Protein AF-A0A8H8SVY5-F1 (afdb_monomer)

pLDDT: mean 84.5, std 17.16, range [27.83, 98.19]

InterPro domains:
  IPR056808 A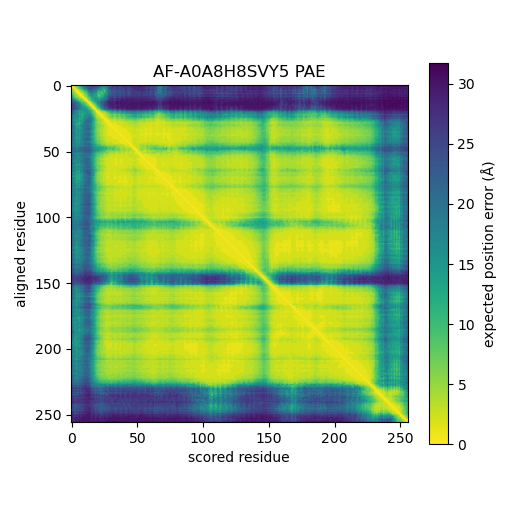AA protein, C-terminal winged helix domain [PF24913] (97-225)

Sequence (256 aa):
MGAYQRVKVNWNSSGQIANRMQIFSVKDLEPVEAFNALKKLRQESIGREELESDQVLVRAAKTSGGRLAHLNRLARSRDINHTVQNLKNNEKSWLLSNFGLIPDCDDDVEEEAKWASCTWLLLQEFVRRRVEMEKRLDLESSESGGPANVDHIPVPSIPYFECRRIMTRGDFLARLDQMNIISIDVHYQVRLDSMLTLEAAREVVSEPEFEPMLKGVLTRVDELESLGRTRELTFKDVKPGDRIKVVIDKTGRIDK

Solvent-accessible surface area (backbone atoms only — not comparable to full-atom values): 15238 Å² total; per-residue (Å²): 139,86,70,83,79,74,69,85,81,83,81,92,71,89,78,96,71,96,75,80,84,76,84,66,84,81,76,61,40,55,58,70,54,20,30,55,48,32,53,51,48,23,35,74,60,64,35,74,88,72,54,74,56,68,71,57,48,46,52,48,26,62,49,50,28,25,39,63,71,54,36,54,52,45,23,68,42,93,50,49,67,63,48,50,50,48,53,32,49,53,42,33,52,50,48,47,73,76,38,47,79,48,65,87,62,52,82,93,44,38,69,57,39,50,53,12,47,28,48,47,48,45,48,48,50,48,40,51,50,40,55,51,55,50,52,51,48,56,50,55,23,67,74,66,78,48,83,61,77,79,76,64,75,74,83,50,73,44,49,48,73,54,52,28,64,62,27,69,55,50,76,51,53,63,55,37,38,75,69,52,54,29,40,74,47,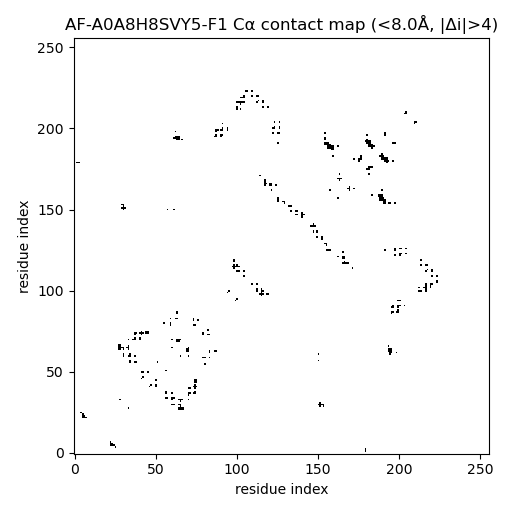99,82,45,38,30,29,62,58,43,42,28,54,48,54,22,42,40,55,54,64,66,38,88,62,39,62,60,47,50,53,46,28,53,51,46,48,54,51,46,56,54,51,71,74,50,86,84,87,86,83,79,91,82,51,99,85,67,81,87,85,88,83,84,81,85,79,78,73,79,82,127

Organism: NCBI:txid456999

Structure (mmCIF, N/CA/C/O backbone):
data_AF-A0A8H8SVY5-F1
#
_entry.id   AF-A0A8H8SVY5-F1
#
loop_
_atom_site.group_PDB
_atom_site.id
_atom_site.type_symbol
_atom_site.label_atom_id
_atom_site.label_alt_id
_atom_site.label_comp_id
_atom_site.label_asym_id
_atom_site.label_entity_id
_atom_site.label_seq_id
_atom_site.pdbx_PDB_ins_code
_atom_site.Cartn_x
_atom_site.Cartn_y
_atom_site.Cartn_z
_atom_site.occupancy
_atom_site.B_iso_or_equiv
_atom_site.auth_seq_id
_atom_site.auth_comp_id
_atom_site.auth_asym_id
_atom_site.auth_atom_id
_atom_site.pdbx_PDB_model_num
ATOM 1 N N . MET A 1 1 ? 6.910 -5.775 11.463 1.00 27.83 1 MET A N 1
ATOM 2 C CA . MET A 1 1 ? 6.717 -7.219 11.201 1.00 27.83 1 MET A CA 1
ATOM 3 C C . MET A 1 1 ? 5.271 -7.600 11.504 1.00 27.83 1 MET A C 1
ATOM 5 O O . MET A 1 1 ? 4.988 -8.164 12.553 1.00 27.83 1 MET A O 1
ATOM 9 N N . GLY A 1 2 ? 4.336 -7.209 10.634 1.00 30.97 2 GLY A N 1
ATOM 10 C CA . GLY A 1 2 ? 2.945 -7.658 10.708 1.00 30.97 2 GLY A CA 1
ATOM 11 C C . GLY A 1 2 ? 2.819 -8.936 9.895 1.00 30.97 2 GLY A C 1
ATOM 12 O O . GLY A 1 2 ? 2.729 -8.874 8.677 1.00 30.97 2 GLY A O 1
ATOM 13 N N . ALA A 1 3 ? 2.923 -10.084 10.557 1.00 33.75 3 ALA A N 1
ATOM 14 C CA . ALA A 1 3 ? 2.651 -11.367 9.934 1.00 33.75 3 ALA A CA 1
ATOM 15 C C . ALA A 1 3 ? 1.144 -11.620 9.997 1.00 33.75 3 ALA A C 1
ATOM 17 O O . ALA A 1 3 ? 0.555 -11.540 11.077 1.00 33.75 3 ALA A O 1
ATOM 18 N N . TYR A 1 4 ? 0.541 -11.984 8.867 1.00 45.38 4 TYR A N 1
ATOM 19 C CA . TYR A 1 4 ? -0.698 -12.749 8.874 1.00 45.38 4 TYR A CA 1
ATOM 20 C C . TYR A 1 4 ? -0.563 -13.888 9.884 1.00 45.38 4 TYR A C 1
ATOM 22 O O . TYR A 1 4 ? 0.339 -14.728 9.776 1.00 45.38 4 TYR A O 1
ATOM 30 N N . GLN A 1 5 ? -1.451 -13.946 10.869 1.00 39.09 5 GLN A N 1
ATOM 31 C CA . GLN A 1 5 ? -1.455 -15.062 11.798 1.00 39.09 5 GLN A CA 1
ATOM 32 C C . GLN A 1 5 ? -2.155 -16.239 11.115 1.00 39.09 5 GLN A C 1
ATOM 34 O O . GLN A 1 5 ? -3.354 -16.454 11.264 1.00 39.09 5 GLN A O 1
ATOM 39 N N . ARG A 1 6 ? -1.398 -16.996 10.309 1.00 41.66 6 ARG A N 1
ATOM 40 C CA . ARG A 1 6 ? -1.843 -18.297 9.797 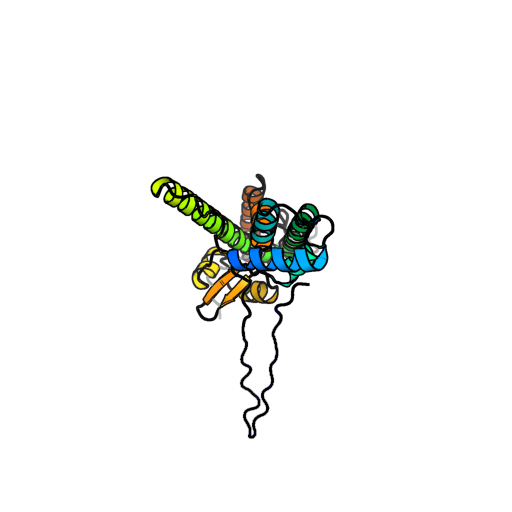1.00 41.66 6 ARG A CA 1
ATOM 41 C C . ARG A 1 6 ? -1.947 -19.251 10.979 1.00 41.66 6 ARG A C 1
ATOM 43 O O . ARG A 1 6 ? -0.950 -19.824 11.419 1.00 41.66 6 ARG A O 1
ATOM 50 N N . VAL A 1 7 ? -3.153 -19.408 11.509 1.00 38.94 7 VAL A N 1
ATOM 51 C CA . VAL A 1 7 ? -3.421 -20.389 12.558 1.00 38.94 7 VAL A CA 1
ATOM 52 C C . VAL A 1 7 ? -3.399 -21.778 11.920 1.00 38.94 7 VAL A C 1
ATOM 54 O O . VAL A 1 7 ? -4.250 -22.115 11.100 1.00 38.94 7 VAL A O 1
ATOM 57 N N . LYS A 1 8 ? -2.393 -22.584 12.272 1.00 39.34 8 LYS A N 1
ATOM 58 C CA . LYS A 1 8 ? -2.299 -23.991 11.869 1.00 39.34 8 LYS A CA 1
ATOM 59 C C . LYS A 1 8 ? -3.069 -24.828 12.884 1.00 39.34 8 LYS A C 1
ATOM 61 O O . LYS A 1 8 ? -2.581 -25.040 13.989 1.00 39.34 8 LYS A O 1
ATOM 66 N N . VAL A 1 9 ? -4.258 -25.297 12.521 1.00 42.72 9 VAL A N 1
ATOM 67 C CA . VAL A 1 9 ? -5.025 -26.226 13.362 1.00 42.72 9 VAL A CA 1
ATOM 68 C C . VAL A 1 9 ? -4.881 -27.627 12.781 1.00 42.72 9 VAL A C 1
ATOM 70 O O . VAL A 1 9 ? -5.221 -27.850 11.622 1.00 42.72 9 VAL A O 1
ATOM 73 N N . ASN A 1 10 ? -4.347 -28.560 13.573 1.00 33.59 10 ASN A N 1
ATOM 74 C CA . ASN A 1 10 ? -4.190 -29.957 13.182 1.00 33.59 10 ASN A CA 1
ATOM 75 C C . ASN A 1 10 ? -5.255 -30.800 13.893 1.00 33.59 10 ASN A C 1
ATOM 77 O O . ASN A 1 10 ? -5.190 -30.982 15.108 1.00 33.59 10 ASN A O 1
ATOM 81 N N . TRP A 1 11 ? -6.244 -31.286 13.147 1.00 36.25 11 TRP A N 1
ATOM 82 C CA . TRP A 1 11 ? -7.238 -32.225 13.662 1.00 36.25 11 TRP A CA 1
ATOM 83 C C . TRP A 1 11 ? -6.786 -33.647 13.340 1.00 36.25 11 TRP A C 1
ATOM 85 O O . TRP A 1 11 ? -6.936 -34.114 12.213 1.00 36.25 11 TRP A O 1
ATOM 95 N N . ASN A 1 12 ? -6.239 -34.348 14.335 1.00 39.94 12 ASN A N 1
ATOM 96 C CA . ASN A 1 12 ? -5.959 -35.774 14.203 1.00 39.94 12 ASN A CA 1
ATOM 97 C C . ASN A 1 12 ? -7.264 -36.562 14.348 1.00 39.94 12 ASN A C 1
ATOM 99 O O . ASN A 1 12 ? -7.733 -36.818 15.455 1.00 39.94 12 ASN A O 1
ATOM 103 N N . SER A 1 13 ? -7.817 -36.987 13.215 1.00 36.75 13 SER A N 1
ATOM 104 C CA . SER A 1 13 ? -8.686 -38.158 13.152 1.00 36.75 13 SER A CA 1
ATOM 105 C C . SER A 1 13 ? -8.130 -39.121 12.101 1.00 36.75 13 SER A C 1
ATOM 107 O O . SER A 1 13 ? -7.753 -38.741 10.998 1.00 36.75 13 SER A O 1
ATOM 109 N N . SER A 1 14 ? -7.958 -40.351 12.560 1.00 41.91 14 SER A N 1
ATOM 110 C CA . SER A 1 14 ? -7.384 -41.556 11.967 1.00 41.91 14 SER A CA 1
ATOM 111 C C . SER A 1 14 ? -7.467 -41.697 10.437 1.00 41.91 14 SER A C 1
ATOM 113 O O . SER A 1 14 ? -8.547 -41.621 9.863 1.00 41.91 14 SER A O 1
ATOM 115 N N . GLY A 1 15 ? -6.341 -42.074 9.814 1.00 37.41 15 GLY A N 1
ATOM 116 C CA . GLY A 1 15 ? -6.302 -42.727 8.496 1.00 37.41 15 GLY A CA 1
ATOM 117 C C . GLY A 1 15 ? -5.909 -41.831 7.316 1.00 37.41 15 GLY A C 1
ATOM 118 O O . GLY A 1 15 ? -6.746 -41.177 6.713 1.00 37.41 15 GLY A O 1
ATOM 119 N N . GLN A 1 16 ? -4.619 -41.850 6.960 1.00 39.59 16 GLN A N 1
ATOM 120 C CA . GLN A 1 16 ? -4.066 -41.545 5.625 1.00 39.59 16 GLN A CA 1
ATOM 121 C C . GLN A 1 16 ? -4.687 -40.388 4.802 1.00 39.59 16 GLN A C 1
ATOM 123 O O . GLN A 1 16 ? -4.926 -40.550 3.612 1.00 39.59 16 GLN A O 1
ATOM 128 N N . ILE A 1 17 ? -4.859 -39.181 5.356 1.00 37.06 17 ILE A N 1
ATOM 129 C CA . ILE A 1 17 ? -4.977 -37.947 4.543 1.00 37.06 17 ILE A CA 1
ATOM 130 C C . ILE A 1 17 ? -4.221 -36.805 5.239 1.00 37.06 17 ILE A C 1
ATOM 132 O O . ILE A 1 17 ? -4.799 -35.842 5.729 1.00 37.06 17 ILE A O 1
ATOM 136 N N . ALA A 1 18 ? -2.893 -36.895 5.286 1.00 43.12 18 ALA A N 1
ATOM 137 C CA . ALA A 1 18 ? -2.032 -35.881 5.906 1.00 43.12 18 ALA A CA 1
ATOM 138 C C . ALA A 1 18 ? -1.752 -34.646 5.010 1.00 43.12 18 ALA A C 1
ATOM 140 O O . ALA A 1 18 ? -0.708 -34.027 5.163 1.00 43.12 18 ALA A O 1
ATOM 141 N N . ASN A 1 19 ? -2.637 -34.280 4.065 1.00 48.09 19 ASN A N 1
ATOM 142 C CA . ASN A 1 19 ? -2.335 -33.242 3.056 1.00 48.09 19 ASN A CA 1
ATOM 143 C C . ASN A 1 19 ? -3.460 -32.245 2.712 1.00 48.09 19 ASN A C 1
ATOM 145 O O . ASN A 1 19 ? -3.367 -31.541 1.709 1.00 48.09 19 ASN A O 1
ATOM 149 N N . ARG A 1 20 ? -4.516 -32.108 3.521 1.00 53.50 20 ARG A N 1
ATOM 150 C CA . ARG A 1 20 ? -5.494 -31.019 3.324 1.00 53.50 20 ARG A CA 1
ATOM 151 C C . ARG A 1 20 ? -5.217 -29.868 4.286 1.00 53.50 20 ARG A C 1
ATOM 153 O O . ARG A 1 20 ? -5.874 -29.735 5.311 1.00 53.50 20 ARG A O 1
ATOM 160 N N . MET A 1 21 ? -4.230 -29.034 3.949 1.00 68.19 21 MET A N 1
ATOM 161 C CA . MET A 1 21 ? -4.019 -27.758 4.637 1.00 68.19 21 MET A CA 1
ATOM 162 C C . MET A 1 21 ? -5.186 -26.824 4.302 1.00 68.19 21 MET A C 1
ATOM 164 O O . MET A 1 21 ? -5.259 -26.283 3.202 1.00 68.19 21 MET A O 1
ATOM 168 N N . GLN A 1 22 ? -6.110 -26.649 5.244 1.00 59.22 22 GLN A N 1
ATOM 169 C CA . GLN A 1 22 ? -7.134 -25.613 5.149 1.00 59.22 22 GLN A CA 1
ATOM 170 C C . GLN A 1 22 ? -6.560 -24.305 5.691 1.00 59.22 22 GLN A C 1
ATOM 172 O O . GLN A 1 22 ? -6.185 -24.211 6.859 1.00 59.22 22 GLN A O 1
ATOM 177 N N . ILE A 1 23 ? -6.452 -23.307 4.818 1.00 63.00 23 ILE A N 1
ATOM 178 C CA . ILE A 1 23 ? -6.016 -21.961 5.181 1.00 63.00 23 ILE A CA 1
ATOM 179 C C . ILE A 1 23 ? -7.272 -21.155 5.508 1.00 63.00 23 ILE A C 1
ATOM 181 O O . ILE A 1 23 ? -8.083 -20.889 4.625 1.00 63.00 23 ILE A O 1
ATOM 185 N N . PHE A 1 24 ? -7.427 -20.768 6.774 1.00 65.56 24 PHE A N 1
ATOM 186 C CA . PHE A 1 24 ? -8.454 -19.819 7.199 1.00 65.56 24 PHE A CA 1
ATOM 187 C C . PHE A 1 24 ? -7.846 -18.416 7.239 1.00 65.56 24 PHE A C 1
ATOM 189 O O . PHE A 1 24 ? -6.890 -18.172 7.976 1.00 65.56 24 PHE A O 1
ATOM 196 N N . SER A 1 25 ? -8.387 -17.497 6.440 1.00 65.88 25 SER A N 1
ATOM 197 C CA . SER A 1 25 ? -8.046 -16.077 6.525 1.00 65.88 25 SER A CA 1
ATOM 198 C C . SER A 1 25 ? -8.881 -15.426 7.625 1.00 65.88 25 SER A C 1
ATOM 200 O O . SER A 1 25 ? -10.109 -15.376 7.518 1.00 65.88 25 SER A O 1
ATOM 202 N N . VAL A 1 26 ? -8.230 -14.912 8.665 1.00 75.44 26 VAL A N 1
ATOM 203 C CA . VAL A 1 26 ? -8.886 -14.045 9.647 1.00 75.44 26 VAL A CA 1
ATOM 204 C C . VAL A 1 26 ? -8.930 -12.645 9.051 1.00 75.44 26 VAL A C 1
ATOM 206 O O . VAL A 1 26 ? -7.884 -12.090 8.721 1.00 75.44 26 VAL A O 1
ATOM 209 N N . LYS A 1 27 ? -10.136 -12.113 8.856 1.00 78.19 27 LYS A N 1
ATOM 210 C CA . LYS A 1 27 ? -10.324 -10.740 8.386 1.00 78.19 27 LYS A CA 1
ATOM 211 C C . LYS A 1 27 ? -10.121 -9.769 9.545 1.00 78.19 27 LYS A C 1
ATOM 213 O O . LYS A 1 27 ? -10.371 -10.119 10.699 1.00 78.19 27 LYS A O 1
ATOM 218 N N . ASP A 1 28 ? -9.681 -8.563 9.215 1.00 86.69 28 ASP A N 1
ATOM 219 C CA . ASP A 1 28 ? -9.716 -7.447 10.153 1.00 86.69 28 ASP A CA 1
ATOM 220 C C . ASP A 1 28 ? -11.169 -7.153 10.560 1.00 86.69 28 ASP A C 1
ATOM 222 O O . ASP A 1 28 ? -12.106 -7.451 9.816 1.00 86.69 28 ASP A O 1
ATOM 226 N N . LEU A 1 29 ? -11.343 -6.591 11.758 1.00 89.31 29 LEU A N 1
ATOM 227 C CA . LEU A 1 29 ? -12.654 -6.181 12.257 1.00 89.31 29 LEU A CA 1
ATOM 228 C C . LEU A 1 29 ? -13.278 -5.113 11.352 1.00 89.31 29 LEU A C 1
ATOM 230 O O . LEU A 1 29 ? -12.587 -4.209 10.873 1.00 89.31 29 LEU A O 1
ATOM 234 N N . GLU A 1 30 ? -14.596 -5.171 11.174 1.00 87.06 30 GLU A N 1
ATOM 235 C CA . GLU A 1 30 ? -15.315 -4.099 10.485 1.00 87.06 30 GLU A CA 1
ATOM 236 C C . GLU A 1 30 ? -15.237 -2.795 11.303 1.00 87.06 30 GLU A C 1
ATOM 238 O O . GLU A 1 30 ? -15.021 -2.847 12.517 1.00 87.06 30 GLU A O 1
ATOM 243 N N . PRO A 1 31 ? -15.418 -1.599 10.711 1.00 84.75 31 PRO A N 1
ATOM 244 C CA . PRO A 1 31 ? -15.089 -0.356 11.414 1.00 84.75 31 PRO A CA 1
ATOM 245 C C . PRO A 1 31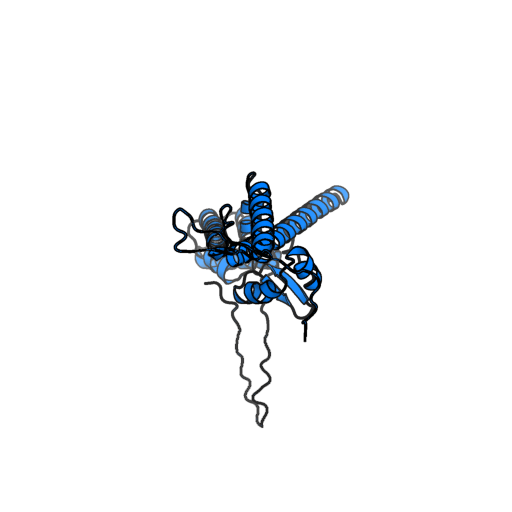 ? -15.876 -0.137 12.727 1.00 84.75 31 PRO A C 1
ATOM 247 O O . PRO A 1 31 ? -15.296 0.343 13.705 1.00 84.75 31 PRO A O 1
ATOM 250 N N . VAL A 1 32 ? -17.140 -0.593 12.809 1.00 86.19 32 VAL A N 1
ATOM 251 C CA . VAL A 1 32 ? -17.947 -0.550 14.054 1.00 86.19 32 VAL A CA 1
ATOM 252 C C . VAL A 1 32 ? -17.307 -1.434 15.126 1.00 86.19 32 VAL A C 1
ATOM 254 O O . VAL A 1 32 ? -17.176 -1.061 16.293 1.00 86.19 32 VAL A O 1
ATOM 257 N N . GLU A 1 33 ? -16.929 -2.647 14.727 1.00 90.75 33 GLU A N 1
ATOM 258 C CA . GLU A 1 33 ? -16.350 -3.658 15.603 1.00 90.75 33 GLU A CA 1
ATOM 259 C C . GLU A 1 33 ? -14.963 -3.227 16.074 1.00 90.75 33 GLU A C 1
ATOM 261 O O . GLU A 1 33 ? -14.640 -3.395 17.247 1.00 90.75 33 GLU A O 1
ATOM 266 N N . ALA A 1 34 ? -14.176 -2.607 15.193 1.00 91.81 34 ALA A N 1
ATOM 267 C CA . ALA A 1 34 ? -12.865 -2.056 15.497 1.00 91.81 34 ALA A CA 1
ATOM 268 C C . ALA A 1 34 ? -12.947 -0.958 16.566 1.00 91.81 34 ALA A C 1
ATOM 270 O O . ALA A 1 34 ? -12.185 -0.990 17.532 1.00 91.81 34 ALA A O 1
ATOM 271 N N . PHE A 1 35 ? -13.903 -0.028 16.443 1.00 92.25 35 PHE A N 1
ATOM 272 C CA . PHE A 1 35 ? -14.153 0.996 17.460 1.00 92.25 35 PHE A CA 1
ATOM 273 C C . PHE A 1 35 ? -14.553 0.378 18.805 1.00 92.25 35 PHE A C 1
ATOM 275 O O . PHE A 1 35 ? -13.950 0.687 19.835 1.00 92.25 35 PHE A O 1
ATOM 282 N N . ASN A 1 36 ? -15.533 -0.528 18.802 1.00 93.19 36 ASN A N 1
ATOM 283 C CA . ASN A 1 36 ? -16.009 -1.172 20.027 1.00 93.19 36 ASN A CA 1
ATOM 284 C C . ASN A 1 36 ? -14.903 -1.997 20.703 1.00 93.19 36 ASN A C 1
ATOM 286 O O . ASN A 1 36 ? -14.745 -1.945 21.926 1.00 93.19 36 ASN A O 1
ATOM 290 N N . ALA A 1 37 ? -14.109 -2.722 19.913 1.00 94.69 37 ALA A N 1
ATOM 291 C CA . ALA A 1 37 ? -12.963 -3.480 20.393 1.00 94.69 37 ALA A CA 1
ATOM 292 C C . ALA A 1 37 ? -11.891 -2.555 20.976 1.00 94.69 37 ALA A C 1
ATOM 294 O O . ALA A 1 37 ? -11.430 -2.800 22.089 1.00 94.69 37 ALA A O 1
ATOM 295 N N . LEU A 1 38 ? -11.533 -1.471 20.280 1.00 95.19 38 LEU A N 1
ATOM 296 C CA . LEU A 1 38 ? -10.574 -0.485 20.776 1.00 95.19 38 LEU A CA 1
ATOM 297 C C . LEU A 1 38 ? -11.036 0.110 22.103 1.00 95.19 38 LEU A C 1
ATOM 299 O O . LEU A 1 38 ? -10.270 0.104 23.059 1.00 95.19 38 LEU A O 1
ATOM 303 N N . LYS A 1 39 ? -12.287 0.573 22.180 1.00 94.56 39 LYS A N 1
ATOM 304 C CA . LYS A 1 39 ? -12.862 1.176 23.387 1.00 94.56 39 LYS A CA 1
ATOM 305 C C . LYS A 1 39 ? -12.816 0.216 24.573 1.00 94.56 39 LYS A C 1
ATOM 307 O O . LYS A 1 39 ? -12.373 0.602 25.653 1.00 94.56 39 LYS A O 1
ATOM 312 N N . LYS A 1 40 ? -13.200 -1.045 24.359 1.00 95.25 40 LYS A N 1
ATOM 313 C CA . LYS A 1 40 ? -13.141 -2.087 25.389 1.00 95.25 40 LYS A CA 1
ATOM 314 C C . LYS A 1 40 ? -11.703 -2.364 25.841 1.00 95.25 40 LYS A C 1
ATOM 316 O O . LYS A 1 40 ? -11.419 -2.290 27.032 1.00 95.25 40 LYS A O 1
ATOM 321 N N . LEU A 1 41 ? -10.789 -2.623 24.904 1.00 95.25 41 LEU A N 1
ATOM 322 C CA . LEU A 1 41 ? -9.381 -2.910 25.209 1.00 95.25 41 LEU A CA 1
ATOM 323 C C . LEU A 1 41 ? -8.690 -1.728 25.905 1.00 95.25 41 LEU A C 1
ATOM 325 O O . LEU A 1 41 ? -7.871 -1.922 26.804 1.00 95.25 41 LEU A O 1
ATOM 329 N N . ARG A 1 42 ? -9.016 -0.497 25.491 1.00 94.19 42 ARG A N 1
ATOM 330 C CA . ARG A 1 42 ? -8.511 0.748 26.079 1.00 94.19 42 ARG A CA 1
ATOM 331 C C . ARG A 1 42 ? -8.969 0.872 27.530 1.00 94.19 42 ARG A C 1
ATOM 333 O O . ARG A 1 42 ? -8.129 1.032 28.409 1.00 94.19 42 ARG A O 1
ATOM 340 N N . GLN A 1 43 ? -10.267 0.691 27.788 1.00 94.44 43 GLN A N 1
ATOM 341 C CA . GLN A 1 43 ? -10.835 0.716 29.138 1.00 94.44 43 GLN A CA 1
ATOM 342 C C . GLN A 1 43 ? -10.214 -0.352 30.055 1.00 94.44 43 GLN A C 1
ATOM 344 O O . GLN A 1 43 ? -9.961 -0.078 31.225 1.00 94.44 43 GLN A O 1
ATOM 349 N N . GLU A 1 44 ? -9.944 -1.551 29.536 1.00 94.38 44 GLU A N 1
ATOM 350 C CA . GLU A 1 44 ? -9.268 -2.622 30.282 1.00 94.38 44 GLU A CA 1
ATOM 351 C C . GLU A 1 44 ? -7.791 -2.302 30.580 1.00 94.38 44 GLU A C 1
ATOM 353 O O . GLU A 1 44 ? -7.252 -2.776 31.578 1.00 94.38 44 GLU A O 1
ATOM 358 N N . SER A 1 45 ? -7.133 -1.501 29.737 1.00 92.56 45 SER A N 1
ATOM 359 C CA . SER A 1 45 ? -5.695 -1.218 29.835 1.00 92.56 45 SER A CA 1
ATOM 360 C C . SER A 1 45 ? -5.351 -0.005 30.704 1.00 92.56 45 SER A C 1
ATOM 362 O O . SER A 1 45 ? -4.356 -0.056 31.422 1.00 92.56 45 SER A O 1
ATOM 364 N N . ILE A 1 46 ? -6.129 1.082 30.614 1.00 91.94 46 ILE A N 1
ATOM 365 C CA . ILE A 1 46 ? -5.867 2.355 31.322 1.00 91.94 46 ILE A CA 1
ATOM 366 C C . ILE A 1 46 ? -6.966 2.737 32.327 1.00 91.94 46 ILE A C 1
ATOM 368 O O . ILE A 1 46 ? -6.839 3.720 33.046 1.00 91.94 46 ILE A O 1
ATOM 372 N N . GLY A 1 47 ? -8.044 1.953 32.416 1.00 88.38 47 GLY A N 1
ATOM 373 C CA . GLY A 1 47 ? -9.196 2.272 33.256 1.00 88.38 47 GLY A CA 1
ATOM 374 C C . GLY A 1 47 ? -10.196 3.219 32.580 1.00 88.38 47 GLY A C 1
ATOM 375 O O . GLY A 1 47 ? -9.968 3.755 31.498 1.00 88.38 47 GLY A O 1
ATOM 376 N N . ARG A 1 48 ? -11.368 3.389 33.205 1.00 82.38 48 ARG A N 1
ATOM 377 C CA . ARG A 1 48 ? -12.487 4.164 32.632 1.00 82.38 48 ARG A CA 1
ATOM 378 C C . ARG A 1 48 ? -12.327 5.679 32.792 1.00 82.38 48 ARG A C 1
ATOM 380 O O . ARG A 1 48 ? -12.874 6.419 31.985 1.00 82.38 48 ARG A O 1
ATOM 387 N N . GLU A 1 49 ? -11.630 6.124 33.832 1.00 81.88 49 GLU A N 1
ATOM 388 C CA . GLU A 1 49 ? -11.488 7.548 34.175 1.00 81.88 49 GLU A CA 1
ATOM 389 C C . GLU A 1 49 ? -10.512 8.281 33.247 1.00 81.88 49 GLU A C 1
ATOM 391 O O . GLU A 1 49 ? -10.701 9.460 32.966 1.00 81.88 49 GLU A O 1
ATOM 396 N N . GLU A 1 50 ? -9.517 7.568 32.718 1.00 83.44 50 GLU A N 1
ATOM 397 C CA . GLU A 1 50 ? -8.503 8.102 31.799 1.00 83.44 50 GLU A CA 1
ATOM 398 C C . GLU A 1 50 ? -8.900 7.960 30.316 1.00 83.44 50 GLU A C 1
ATOM 400 O O . GLU A 1 50 ? -8.122 8.301 29.426 1.00 83.44 50 GLU A O 1
ATOM 405 N N . LEU A 1 51 ? -10.099 7.436 30.030 1.00 89.50 51 LEU A N 1
ATOM 406 C CA . LEU A 1 51 ? -10.531 7.125 28.670 1.00 89.50 51 LEU A CA 1
ATOM 407 C C . LEU A 1 51 ? -10.750 8.401 27.845 1.00 89.50 51 LEU A C 1
ATOM 409 O O . LEU A 1 51 ? -11.476 9.310 28.253 1.00 89.50 51 LEU A O 1
ATOM 413 N N . GLU A 1 52 ? -10.170 8.441 26.645 1.00 91.56 52 GLU A N 1
ATOM 414 C CA . GLU A 1 52 ? -10.391 9.534 25.704 1.00 91.56 52 GLU A CA 1
ATOM 415 C C . GLU A 1 52 ? -11.849 9.586 25.204 1.00 91.56 52 GLU A C 1
ATOM 417 O O . GLU A 1 52 ? -12.614 8.625 25.319 1.00 91.56 52 GLU A O 1
ATOM 422 N N . SER A 1 53 ? -12.253 10.716 24.611 1.00 92.31 53 SER A N 1
ATOM 423 C CA . SER A 1 53 ? -13.602 10.852 24.055 1.00 92.31 53 SER A CA 1
ATOM 424 C C . SER A 1 53 ? -13.850 9.863 22.910 1.00 92.31 53 SER A C 1
ATOM 426 O O . SER A 1 53 ? -12.940 9.511 22.154 1.00 92.31 53 SER A O 1
ATOM 428 N N . ASP A 1 54 ? -15.115 9.476 22.717 1.00 90.75 54 ASP A N 1
ATOM 429 C CA . ASP A 1 54 ? -15.504 8.559 21.637 1.00 90.75 54 ASP A CA 1
ATOM 430 C C . ASP A 1 54 ? -15.050 9.067 20.260 1.00 90.75 54 ASP A C 1
ATOM 432 O O . ASP A 1 54 ? -14.624 8.274 19.429 1.00 90.75 54 ASP A O 1
ATOM 436 N N . GLN A 1 55 ? -15.025 10.386 20.039 1.00 90.50 55 GLN A N 1
ATOM 437 C CA . GLN A 1 55 ? -14.520 10.980 18.796 1.00 90.50 55 GLN A CA 1
ATOM 438 C C . GLN A 1 55 ? -13.034 10.675 18.543 1.00 90.50 55 GLN A C 1
ATOM 440 O O . GLN A 1 55 ? -12.642 10.420 17.402 1.00 90.50 55 GLN A O 1
ATOM 445 N N . VAL A 1 56 ? -12.199 10.682 19.589 1.00 92.44 56 VAL A N 1
ATOM 446 C CA . VAL A 1 56 ? -10.770 10.344 19.481 1.00 92.44 56 VAL A CA 1
ATOM 447 C C . VAL A 1 56 ? -10.603 8.860 19.164 1.00 92.44 56 VAL A C 1
ATOM 449 O O . VAL A 1 56 ? -9.835 8.504 18.270 1.00 92.44 56 VAL A O 1
ATOM 452 N N . LEU A 1 57 ? -11.361 7.995 19.841 1.00 92.19 57 LEU A N 1
ATOM 453 C CA . LEU A 1 57 ? -11.313 6.547 19.629 1.00 92.19 57 LEU A CA 1
ATOM 454 C C . LEU A 1 57 ? -11.833 6.144 18.241 1.00 92.19 57 LEU A C 1
ATOM 456 O O . LEU A 1 57 ? -11.214 5.308 17.585 1.00 92.19 57 LEU A O 1
ATOM 460 N N . VAL A 1 58 ? -12.916 6.767 17.760 1.00 91.38 58 VAL A N 1
ATOM 461 C CA . VAL A 1 58 ? -13.433 6.571 16.393 1.00 91.38 58 VAL A CA 1
ATOM 462 C C . VAL A 1 58 ? -12.370 6.961 15.372 1.00 91.38 58 VAL A C 1
ATOM 464 O O . VAL A 1 58 ? -12.062 6.173 14.480 1.00 91.38 58 VAL A O 1
ATOM 467 N N . ARG A 1 59 ? -11.745 8.138 15.525 1.00 90.75 59 ARG A N 1
ATOM 468 C CA . ARG A 1 59 ? -10.670 8.581 14.625 1.00 90.75 59 ARG A CA 1
ATOM 469 C C . ARG A 1 59 ? -9.492 7.603 14.635 1.00 90.75 59 ARG A C 1
ATOM 471 O O . ARG A 1 59 ? -8.997 7.240 13.573 1.00 90.75 59 ARG A O 1
ATOM 478 N N . ALA A 1 60 ? -9.065 7.150 15.812 1.00 92.69 60 ALA A N 1
ATOM 479 C CA . ALA A 1 60 ? -7.957 6.212 15.948 1.00 92.69 60 ALA A CA 1
ATOM 480 C C . ALA A 1 60 ? -8.258 4.844 15.308 1.00 92.69 60 ALA A C 1
ATOM 482 O O . ALA A 1 60 ? -7.417 4.312 14.579 1.00 92.69 60 ALA A O 1
ATOM 483 N N . ALA A 1 61 ? -9.455 4.293 15.528 1.00 92.19 61 ALA A N 1
ATOM 484 C CA . ALA A 1 61 ? -9.899 3.045 14.907 1.00 92.19 61 ALA A CA 1
ATOM 485 C C . ALA A 1 61 ? -10.023 3.182 13.380 1.00 92.19 61 ALA A C 1
ATOM 487 O O . ALA A 1 61 ? -9.543 2.322 12.646 1.00 92.19 61 ALA A O 1
ATOM 488 N N . LYS A 1 62 ? -10.577 4.299 12.892 1.00 89.56 62 LYS A N 1
ATOM 489 C CA . LYS A 1 62 ? -10.714 4.583 11.457 1.00 89.56 62 LYS A CA 1
ATOM 490 C C . LYS A 1 62 ? -9.363 4.646 10.747 1.00 89.56 62 LYS A C 1
ATOM 492 O O . LYS A 1 62 ? -9.230 4.089 9.665 1.00 89.56 62 LYS A O 1
ATOM 497 N N . THR A 1 63 ? -8.358 5.279 11.354 1.00 90.94 63 THR A N 1
ATOM 498 C CA . THR A 1 63 ? -7.012 5.372 10.763 1.00 90.94 63 THR A CA 1
ATOM 499 C C . THR A 1 63 ? -6.240 4.054 10.862 1.00 90.94 63 THR A C 1
ATOM 501 O O . THR A 1 63 ? -5.553 3.668 9.921 1.00 90.94 63 THR A O 1
ATOM 504 N N . SER A 1 64 ? -6.325 3.353 11.997 1.00 90.94 64 SER A N 1
ATOM 505 C CA . SER A 1 64 ? -5.559 2.115 12.222 1.00 90.94 64 SER A CA 1
ATOM 506 C C . SER A 1 64 ? -6.174 0.863 11.589 1.00 90.94 64 SER A C 1
ATOM 508 O O . SER A 1 64 ? -5.457 -0.115 11.362 1.00 90.94 64 SER A O 1
ATOM 510 N N . GLY A 1 65 ? -7.469 0.901 11.269 1.00 90.56 65 GLY A N 1
ATOM 511 C CA . GLY A 1 65 ? -8.229 -0.230 10.748 1.00 90.56 65 GLY A CA 1
ATOM 512 C C . GLY A 1 65 ? -8.601 -1.257 11.822 1.00 90.56 65 GLY A C 1
ATOM 513 O O . GLY A 1 65 ? -8.370 -1.073 13.015 1.00 90.56 65 GLY A O 1
ATOM 514 N N . GLY A 1 66 ? -9.178 -2.377 11.390 1.00 90.12 66 GLY A N 1
ATOM 515 C CA . GLY A 1 66 ? -9.687 -3.429 12.276 1.00 90.12 66 GLY A CA 1
ATOM 516 C C . GLY A 1 66 ? -8.659 -4.440 12.773 1.00 90.12 66 GLY A C 1
ATOM 517 O O . GLY A 1 66 ? -9.028 -5.439 13.395 1.00 90.12 66 GLY A O 1
ATOM 518 N N . ARG A 1 67 ? -7.371 -4.229 12.496 1.00 90.88 67 ARG A N 1
ATOM 519 C CA . ARG A 1 67 ? -6.327 -5.183 12.861 1.00 90.88 67 ARG A CA 1
ATOM 520 C C . ARG A 1 67 ? -6.117 -5.218 14.365 1.00 90.88 67 ARG A C 1
ATOM 522 O O . ARG A 1 67 ? -5.562 -4.286 14.947 1.00 90.88 67 ARG A O 1
ATOM 529 N N . LEU A 1 68 ? -6.437 -6.353 14.982 1.00 92.00 68 LEU A N 1
ATOM 530 C CA . LEU A 1 68 ? -6.318 -6.558 16.430 1.00 92.00 68 LEU A CA 1
ATOM 531 C C . LEU A 1 68 ? -4.942 -6.187 17.001 1.00 92.00 68 LEU A C 1
ATOM 533 O O . LEU A 1 68 ? -4.863 -5.629 18.091 1.00 92.00 68 LEU A O 1
ATOM 537 N N . ALA A 1 69 ? -3.854 -6.450 16.271 1.00 92.00 69 ALA A N 1
ATOM 538 C CA . ALA A 1 69 ? -2.507 -6.081 16.709 1.00 92.00 69 ALA A CA 1
ATOM 539 C C . ALA A 1 69 ? -2.317 -4.556 16.839 1.00 92.00 69 ALA A C 1
ATOM 541 O O . ALA A 1 69 ? -1.696 -4.095 17.800 1.00 92.00 69 ALA A O 1
ATOM 542 N N . HIS A 1 70 ? -2.874 -3.777 15.906 1.00 93.50 70 HIS A N 1
ATOM 543 C CA . HIS A 1 70 ? -2.828 -2.314 15.941 1.00 93.50 70 HIS A CA 1
ATOM 544 C C . HIS A 1 70 ? -3.743 -1.777 17.036 1.00 93.50 70 HIS A C 1
ATOM 546 O O . HIS A 1 70 ? -3.297 -0.973 17.852 1.00 93.50 70 HIS A O 1
ATOM 552 N N . LEU A 1 71 ? -4.970 -2.302 17.129 1.00 94.88 71 LEU A N 1
ATOM 553 C CA . LEU A 1 71 ? -5.925 -1.936 18.177 1.00 94.88 71 LEU A CA 1
ATOM 554 C C . LEU A 1 71 ? -5.363 -2.202 19.579 1.00 94.88 71 LEU A C 1
ATOM 556 O O . LEU A 1 71 ? -5.446 -1.342 20.449 1.00 94.88 71 LEU A O 1
ATOM 560 N N . ASN A 1 72 ? -4.713 -3.348 19.793 1.00 95.25 72 ASN A N 1
ATOM 561 C CA . ASN A 1 72 ? -4.082 -3.686 21.069 1.00 95.25 72 ASN A CA 1
ATOM 562 C C . ASN A 1 72 ? -2.888 -2.768 21.391 1.00 95.25 72 ASN A C 1
ATOM 564 O O . ASN A 1 72 ? -2.681 -2.380 22.540 1.00 95.25 72 ASN A O 1
ATOM 568 N N . ARG A 1 73 ? -2.100 -2.373 20.380 1.00 94.94 73 ARG A N 1
ATOM 569 C CA . ARG A 1 73 ? -1.018 -1.395 20.573 1.00 94.94 73 ARG A CA 1
ATOM 570 C C . ARG A 1 73 ? -1.566 -0.025 20.977 1.00 94.94 73 ARG A C 1
ATOM 572 O O . ARG A 1 73 ? -1.015 0.591 21.885 1.00 94.94 73 ARG A O 1
ATOM 579 N N . LEU A 1 74 ? -2.642 0.429 20.337 1.00 95.62 74 LEU A N 1
ATOM 580 C CA . LEU A 1 74 ? -3.320 1.679 20.683 1.00 95.62 74 LEU A CA 1
ATOM 581 C C . LEU A 1 74 ? -3.931 1.623 22.084 1.00 95.62 74 LEU A C 1
ATOM 583 O O . LEU A 1 74 ? -3.716 2.536 22.878 1.00 95.62 74 LEU A O 1
ATOM 587 N N . ALA A 1 75 ? -4.602 0.521 22.418 1.00 95.56 75 ALA A N 1
ATOM 588 C CA . ALA A 1 75 ? -5.242 0.308 23.710 1.00 95.56 75 ALA A CA 1
ATOM 589 C C . ALA A 1 75 ? -4.286 0.471 24.903 1.00 95.56 75 ALA A C 1
ATOM 591 O O . ALA A 1 75 ? -4.693 0.952 25.956 1.00 95.56 75 ALA A O 1
ATOM 592 N N . ARG A 1 76 ? -3.006 0.123 24.739 1.00 94.75 76 ARG A N 1
ATOM 593 C CA . ARG A 1 76 ? -1.986 0.173 25.804 1.00 94.75 76 ARG A CA 1
ATOM 594 C C . ARG A 1 76 ? -1.105 1.423 25.751 1.00 94.75 76 ARG A C 1
ATOM 596 O O . ARG A 1 76 ? -0.203 1.573 26.572 1.00 94.75 76 ARG A O 1
ATOM 603 N N . SER A 1 77 ? -1.308 2.290 24.762 1.00 95.19 77 SER A N 1
ATOM 604 C CA . SER A 1 77 ? -0.479 3.480 24.568 1.00 95.19 77 SER A CA 1
ATOM 605 C C . SER A 1 77 ? -0.751 4.554 25.624 1.00 95.19 77 SER A C 1
ATOM 607 O O . SER A 1 77 ? -1.823 4.599 26.214 1.00 95.19 77 SER A O 1
ATOM 609 N N . ARG A 1 78 ? 0.209 5.442 25.894 1.00 91.56 78 ARG A N 1
ATOM 610 C CA . ARG A 1 78 ? -0.055 6.604 26.766 1.00 91.56 78 ARG A CA 1
ATOM 611 C C . ARG A 1 78 ? -0.808 7.696 26.016 1.00 91.56 78 ARG A C 1
ATOM 613 O O . ARG A 1 78 ? -1.792 8.212 26.516 1.00 91.56 78 ARG A O 1
ATOM 620 N N . ASP A 1 79 ? -0.351 7.987 24.804 1.00 93.69 79 ASP A N 1
ATOM 621 C CA . ASP A 1 79 ? -0.970 8.941 23.891 1.00 93.69 79 ASP A CA 1
ATOM 622 C C . ASP A 1 79 ? -1.407 8.200 22.625 1.00 93.69 79 ASP A C 1
ATOM 624 O O . ASP A 1 79 ? -0.576 7.743 21.823 1.00 93.69 79 ASP A O 1
ATOM 628 N N . ILE A 1 80 ? -2.723 8.060 22.470 1.00 94.56 80 ILE A N 1
ATOM 629 C CA . ILE A 1 80 ? -3.318 7.353 21.342 1.00 94.56 80 ILE A CA 1
ATOM 630 C C . ILE A 1 80 ? -3.079 8.086 20.019 1.00 94.56 80 ILE A C 1
ATOM 632 O O . ILE A 1 80 ? -2.770 7.439 19.021 1.00 94.56 80 ILE A O 1
ATOM 636 N N . ASN A 1 81 ? -3.130 9.422 20.003 1.00 94.44 81 ASN A N 1
ATOM 637 C CA . ASN A 1 81 ? -2.963 10.216 18.784 1.00 94.44 81 ASN A CA 1
ATOM 638 C C . ASN A 1 81 ? -1.526 10.117 18.274 1.00 94.44 81 ASN A C 1
ATOM 640 O O . ASN A 1 81 ? -1.298 9.830 17.097 1.00 94.44 81 ASN A O 1
ATOM 644 N N . HIS A 1 82 ? -0.556 10.272 19.177 1.00 96.00 82 HIS A N 1
ATOM 645 C CA . HIS A 1 82 ? 0.853 10.090 18.846 1.00 96.00 82 HIS A CA 1
ATOM 646 C C . HIS A 1 82 ? 1.138 8.660 18.359 1.00 96.00 82 HIS A C 1
ATOM 648 O O . HIS A 1 82 ? 1.878 8.456 17.397 1.00 96.00 82 HIS A O 1
ATOM 654 N N . THR A 1 83 ? 0.516 7.650 18.973 1.00 96.38 83 THR A N 1
ATOM 655 C CA . THR A 1 83 ? 0.719 6.248 18.577 1.00 96.38 83 THR A CA 1
ATOM 656 C C . THR A 1 83 ? 0.115 5.936 17.207 1.00 96.38 83 THR A C 1
ATOM 658 O O . THR A 1 83 ? 0.763 5.253 16.413 1.00 96.38 83 THR A O 1
ATOM 661 N N . VAL A 1 84 ? -1.077 6.456 16.891 1.00 95.31 84 VAL A N 1
ATOM 662 C CA . VAL A 1 84 ? -1.674 6.351 15.546 1.00 95.31 84 VAL A CA 1
ATOM 663 C C . VAL A 1 84 ? -0.770 7.010 14.508 1.00 95.31 84 VAL A C 1
ATOM 665 O O . VAL A 1 84 ? -0.491 6.404 13.473 1.00 95.31 84 VAL A O 1
ATOM 668 N N . GLN A 1 85 ? -0.267 8.215 14.789 1.00 95.31 85 GLN A N 1
ATOM 669 C CA . GLN A 1 85 ? 0.622 8.907 13.860 1.00 95.31 85 GLN A CA 1
ATOM 670 C C . GLN A 1 85 ? 1.922 8.124 13.641 1.00 95.31 85 GLN A C 1
ATOM 672 O O . GLN A 1 85 ? 2.356 7.970 12.505 1.00 95.31 85 GLN A O 1
ATOM 677 N N . ASN A 1 86 ? 2.503 7.552 14.697 1.00 96.50 86 ASN A N 1
ATOM 678 C CA . ASN A 1 86 ? 3.690 6.706 14.576 1.00 96.50 86 ASN A CA 1
ATOM 679 C C . ASN A 1 86 ? 3.426 5.428 13.780 1.00 96.50 86 ASN A C 1
ATOM 681 O O . ASN A 1 86 ? 4.280 5.009 13.005 1.00 96.50 86 ASN A O 1
ATOM 685 N N . LEU A 1 87 ? 2.257 4.804 13.941 1.00 95.56 87 LEU A N 1
ATOM 686 C CA . LEU A 1 87 ? 1.859 3.665 13.114 1.00 95.56 87 LEU A CA 1
ATOM 687 C C . LEU A 1 87 ? 1.804 4.052 11.632 1.00 95.56 87 LEU A C 1
ATOM 689 O O . LEU A 1 87 ? 2.382 3.345 10.810 1.00 95.56 87 LEU A O 1
ATOM 693 N N . LYS A 1 88 ? 1.183 5.192 11.309 1.00 95.38 88 LYS A N 1
ATOM 694 C CA . LYS A 1 88 ? 1.097 5.698 9.935 1.00 95.38 88 LYS A CA 1
ATOM 695 C C . LYS A 1 88 ? 2.474 6.053 9.364 1.00 95.38 88 LYS A C 1
ATOM 697 O O . LYS A 1 88 ? 2.790 5.654 8.250 1.00 95.38 88 LYS A O 1
ATOM 702 N N . ASN A 1 89 ? 3.311 6.740 10.143 1.00 96.25 89 ASN A N 1
ATOM 703 C CA . ASN A 1 89 ? 4.668 7.117 9.742 1.00 96.25 89 ASN A CA 1
ATOM 704 C C . ASN A 1 89 ? 5.540 5.886 9.486 1.00 96.25 89 ASN A C 1
ATOM 706 O O . ASN A 1 89 ? 6.237 5.838 8.482 1.00 96.25 89 ASN A O 1
ATOM 710 N N . ASN A 1 90 ? 5.472 4.872 10.352 1.00 95.62 90 ASN A N 1
ATOM 711 C CA . ASN A 1 90 ? 6.220 3.630 10.161 1.00 95.62 90 ASN A CA 1
ATOM 712 C C . ASN A 1 90 ? 5.790 2.900 8.885 1.00 95.62 90 ASN A C 1
ATOM 714 O O . ASN A 1 90 ? 6.641 2.384 8.165 1.00 95.62 90 ASN A O 1
ATOM 718 N N . GLU A 1 91 ? 4.486 2.872 8.602 1.00 95.56 91 GLU A N 1
ATOM 719 C CA . GLU A 1 91 ? 3.951 2.286 7.373 1.00 95.56 91 GLU A CA 1
ATOM 720 C C . GLU A 1 91 ? 4.425 3.069 6.140 1.00 95.56 91 GLU A C 1
ATOM 722 O O . GLU A 1 91 ? 4.935 2.469 5.197 1.00 95.56 91 GLU A O 1
ATOM 727 N N . LYS A 1 92 ? 4.362 4.410 6.178 1.00 96.69 92 LYS A N 1
ATOM 728 C CA . LYS A 1 92 ? 4.888 5.294 5.123 1.00 96.69 92 LYS A CA 1
ATOM 729 C C . LYS A 1 92 ? 6.379 5.057 4.886 1.00 96.69 92 LYS A C 1
ATOM 731 O O . LYS A 1 92 ? 6.783 4.820 3.752 1.00 96.69 92 LYS A O 1
ATOM 736 N N . SER A 1 93 ? 7.193 5.079 5.943 1.00 97.12 93 SER A N 1
ATOM 737 C CA . SER A 1 93 ? 8.632 4.810 5.858 1.00 97.12 93 SER A CA 1
ATOM 738 C C . SER A 1 93 ? 8.907 3.432 5.269 1.00 97.12 93 SER A C 1
ATOM 740 O O . SER A 1 93 ? 9.813 3.289 4.453 1.00 97.12 93 SER A O 1
ATOM 742 N N . TRP A 1 94 ? 8.128 2.417 5.646 1.00 95.50 94 TRP A N 1
ATOM 743 C CA . TRP A 1 94 ? 8.290 1.075 5.106 1.00 95.50 94 TRP A CA 1
ATOM 744 C C . TRP A 1 94 ? 7.903 0.994 3.621 1.00 95.50 94 TRP A C 1
ATOM 746 O O . TRP A 1 94 ? 8.673 0.424 2.851 1.00 95.50 94 TRP A O 1
ATOM 756 N N . LEU A 1 95 ? 6.803 1.626 3.188 1.00 96.69 95 LEU A N 1
ATOM 757 C CA . LEU A 1 95 ? 6.452 1.736 1.765 1.00 96.69 95 LEU A CA 1
ATOM 758 C C . LEU A 1 95 ? 7.569 2.424 0.969 1.00 96.69 95 LEU A C 1
ATOM 760 O O . LEU A 1 95 ? 8.051 1.869 -0.012 1.00 96.69 95 LEU A O 1
ATOM 764 N N . LEU A 1 96 ? 8.037 3.589 1.421 1.00 96.56 96 LEU A N 1
ATOM 765 C CA . LEU A 1 96 ? 9.103 4.338 0.748 1.00 96.56 96 LEU A CA 1
ATOM 766 C C . LEU A 1 96 ? 10.448 3.595 0.746 1.00 96.56 96 LEU A C 1
ATOM 768 O O . LEU A 1 96 ? 11.210 3.736 -0.201 1.00 96.56 96 LEU A O 1
ATOM 772 N N . SER A 1 97 ? 10.734 2.767 1.756 1.00 95.56 97 SER A N 1
ATOM 773 C CA . SER A 1 97 ? 11.964 1.956 1.776 1.00 95.56 97 SER A CA 1
ATOM 774 C C . SER A 1 97 ? 11.928 0.785 0.791 1.00 95.56 97 SER A C 1
ATOM 776 O O . SER A 1 97 ? 12.982 0.308 0.393 1.00 95.56 97 SER A O 1
ATOM 778 N N . ASN A 1 98 ? 10.740 0.275 0.443 1.00 94.31 98 ASN A N 1
ATOM 779 C CA . ASN A 1 98 ? 10.594 -0.894 -0.436 1.00 94.31 98 ASN A CA 1
ATOM 780 C C . ASN A 1 98 ? 10.196 -0.527 -1.871 1.00 94.31 98 ASN A C 1
ATOM 782 O O . ASN A 1 98 ? 10.407 -1.325 -2.784 1.00 94.31 98 ASN A O 1
ATOM 786 N N . PHE A 1 99 ? 9.566 0.635 -2.050 1.00 95.06 99 PHE A N 1
ATOM 787 C CA . PHE A 1 99 ? 8.983 1.098 -3.311 1.00 95.06 99 PHE A CA 1
ATOM 788 C C . PHE A 1 99 ? 9.336 2.562 -3.582 1.00 95.06 99 PHE A C 1
ATOM 790 O O . PHE A 1 99 ? 8.587 3.247 -4.269 1.00 95.06 99 PHE A O 1
ATOM 797 N N . GLY A 1 100 ? 10.415 3.091 -3.005 1.00 94.94 100 GLY A N 1
ATOM 798 C CA . GLY A 1 100 ? 10.850 4.459 -3.281 1.00 94.94 100 GLY A CA 1
ATOM 799 C C . GLY A 1 100 ? 11.011 4.680 -4.785 1.00 94.94 100 GLY A C 1
ATOM 800 O O . GLY A 1 100 ? 11.577 3.841 -5.479 1.00 94.94 100 GLY A O 1
ATOM 801 N N . LEU A 1 101 ? 10.466 5.783 -5.300 1.00 95.19 101 LEU A N 1
ATOM 802 C CA . LEU A 1 101 ? 10.662 6.157 -6.697 1.00 95.19 101 LEU A CA 1
ATOM 803 C C . LEU A 1 101 ? 12.120 6.592 -6.894 1.00 95.19 101 LEU A C 1
ATOM 805 O O . LEU A 1 101 ? 12.645 7.354 -6.084 1.00 95.19 101 LEU A O 1
ATOM 809 N N . ILE A 1 102 ? 12.755 6.107 -7.964 1.00 91.50 102 ILE A N 1
ATOM 810 C CA . ILE A 1 102 ? 14.164 6.364 -8.294 1.00 91.50 102 ILE A CA 1
ATOM 811 C C . ILE A 1 102 ? 14.201 7.135 -9.624 1.00 91.50 102 ILE A C 1
ATOM 813 O O . ILE A 1 102 ? 14.150 6.500 -10.676 1.00 91.50 102 ILE A O 1
ATOM 817 N N . PRO A 1 103 ? 14.217 8.486 -9.609 1.00 88.69 103 PRO A N 1
ATOM 818 C CA . PRO A 1 103 ? 14.135 9.301 -10.827 1.00 88.69 103 PRO A CA 1
ATOM 819 C C . PRO A 1 103 ? 15.297 9.077 -11.797 1.00 88.69 103 PRO A C 1
ATOM 821 O O . PRO A 1 103 ? 15.079 8.938 -12.997 1.00 88.69 103 PRO A O 1
ATOM 824 N N . ASP A 1 104 ? 16.514 8.988 -11.266 1.00 87.38 104 ASP A N 1
ATOM 825 C CA . ASP A 1 104 ? 17.744 8.855 -12.046 1.00 87.38 104 ASP A CA 1
ATOM 826 C C . ASP A 1 104 ? 18.205 7.389 -12.099 1.00 87.38 104 ASP A C 1
ATOM 828 O O . ASP A 1 104 ? 19.348 7.077 -11.769 1.00 87.38 104 ASP A O 1
ATOM 832 N N . CYS A 1 105 ? 17.304 6.465 -12.455 1.00 87.69 105 CYS A N 1
ATOM 833 C CA . CYS A 1 105 ? 17.677 5.060 -12.614 1.00 87.69 105 CYS A CA 1
ATOM 834 C C . CYS A 1 105 ? 18.513 4.818 -13.888 1.00 87.69 105 CYS A C 1
ATOM 836 O O . CYS A 1 105 ? 18.336 5.467 -14.933 1.00 87.69 105 CYS A O 1
ATOM 838 N N . ASP A 1 106 ? 19.441 3.870 -13.785 1.00 88.19 106 ASP A N 1
ATOM 839 C CA . ASP A 1 106 ? 20.235 3.303 -14.873 1.00 88.19 106 ASP A CA 1
ATOM 840 C C . ASP A 1 106 ? 19.767 1.871 -15.202 1.00 88.19 106 ASP A C 1
ATOM 842 O O . ASP A 1 106 ? 18.751 1.398 -14.684 1.00 88.19 106 ASP A O 1
ATOM 846 N N . ASP A 1 107 ? 20.465 1.207 -16.123 1.00 83.38 107 ASP A N 1
ATOM 847 C CA . ASP A 1 107 ? 20.153 -0.149 -16.582 1.00 83.38 107 ASP A CA 1
ATOM 848 C C . ASP A 1 107 ? 20.294 -1.207 -15.476 1.00 83.38 107 ASP A C 1
ATOM 850 O O . ASP A 1 107 ? 19.502 -2.150 -15.426 1.00 83.38 107 ASP A O 1
ATOM 854 N N . ASP A 1 108 ? 21.225 -1.025 -14.538 1.00 85.88 108 ASP A N 1
ATOM 855 C CA . ASP A 1 108 ? 21.411 -1.934 -13.402 1.00 85.88 108 ASP A CA 1
ATOM 856 C C . ASP A 1 108 ? 20.248 -1.868 -12.387 1.00 85.88 108 ASP A C 1
ATOM 858 O O . ASP A 1 108 ? 19.940 -2.862 -11.718 1.00 85.88 108 ASP A O 1
ATOM 862 N N . VAL A 1 109 ? 19.568 -0.720 -12.282 1.00 87.62 109 VAL A N 1
ATOM 863 C CA . VAL A 1 109 ? 18.472 -0.466 -11.321 1.00 87.62 109 VAL A CA 1
ATOM 864 C C . VAL A 1 109 ? 17.081 -0.498 -11.990 1.00 87.62 109 VAL A C 1
ATOM 866 O O . VAL A 1 109 ? 16.048 -0.291 -11.346 1.00 87.62 109 VAL A O 1
ATOM 869 N N . GLU A 1 110 ? 17.007 -0.830 -13.282 1.00 91.50 110 GLU A N 1
ATOM 870 C CA . GLU A 1 110 ? 15.779 -0.791 -14.088 1.00 91.50 110 GLU A CA 1
ATOM 871 C C . GLU A 1 110 ? 14.623 -1.625 -13.488 1.00 91.50 110 GLU A C 1
ATOM 873 O O . GLU A 1 110 ? 13.484 -1.159 -13.397 1.00 91.50 110 GLU A O 1
ATOM 878 N N . GLU A 1 111 ? 14.892 -2.854 -13.032 1.00 92.38 111 GLU A N 1
ATOM 879 C CA . GLU A 1 111 ? 13.859 -3.743 -12.471 1.00 92.38 111 GLU A CA 1
ATOM 880 C C . GLU A 1 111 ? 13.328 -3.238 -11.116 1.00 92.38 111 GLU A C 1
ATOM 882 O O . GLU A 1 111 ? 12.148 -3.418 -10.803 1.00 92.38 111 GLU A O 1
ATOM 887 N N . GLU A 1 112 ? 14.163 -2.561 -10.322 1.00 94.00 112 GLU A N 1
ATOM 888 C CA . GLU A 1 112 ? 13.736 -1.918 -9.075 1.00 94.00 112 GLU A CA 1
ATOM 889 C C . GLU A 1 112 ? 12.854 -0.697 -9.360 1.00 94.00 112 GLU A C 1
ATOM 891 O O . GLU A 1 112 ? 11.798 -0.536 -8.742 1.00 94.00 112 GLU A O 1
ATOM 896 N N . ALA A 1 113 ? 13.212 0.109 -10.363 1.00 95.06 113 ALA A N 1
ATOM 897 C CA . ALA A 1 113 ? 12.389 1.228 -10.813 1.00 95.06 113 ALA A CA 1
ATOM 898 C C . ALA A 1 113 ? 11.030 0.758 -11.369 1.00 95.06 113 ALA A C 1
ATOM 900 O O . ALA A 1 113 ? 9.993 1.358 -11.058 1.00 95.06 113 ALA A O 1
ATOM 901 N N . LYS A 1 114 ? 10.990 -0.358 -12.117 1.00 95.00 114 LYS A N 1
ATOM 902 C CA . LYS A 1 114 ? 9.739 -1.024 -12.539 1.00 95.00 114 LYS A CA 1
ATOM 903 C C . LYS A 1 114 ? 8.914 -1.472 -11.343 1.00 95.00 114 LYS A C 1
ATOM 905 O O . LYS A 1 114 ? 7.712 -1.218 -11.290 1.00 95.00 114 LYS A O 1
ATOM 910 N N . TRP A 1 115 ? 9.554 -2.133 -10.381 1.00 95.69 115 TRP A N 1
ATOM 911 C CA . TRP A 1 115 ? 8.909 -2.605 -9.160 1.00 95.69 115 TRP A CA 1
ATOM 912 C C . TRP A 1 115 ? 8.253 -1.459 -8.382 1.00 95.69 115 TRP A C 1
ATOM 914 O O . TRP A 1 115 ? 7.065 -1.543 -8.054 1.00 95.69 115 TRP A O 1
ATOM 924 N N . ALA A 1 116 ? 8.987 -0.372 -8.143 1.00 96.62 116 ALA A N 1
ATOM 925 C CA . ALA A 1 116 ? 8.494 0.802 -7.434 1.00 96.62 116 ALA A CA 1
ATOM 926 C C . ALA A 1 116 ? 7.349 1.498 -8.188 1.00 96.62 116 ALA A C 1
ATOM 928 O O . ALA A 1 116 ? 6.256 1.664 -7.640 1.00 96.62 116 ALA A O 1
ATOM 929 N N . SER A 1 117 ? 7.562 1.855 -9.458 1.00 96.50 117 SER A N 1
ATOM 930 C CA . SER A 1 117 ? 6.584 2.603 -10.264 1.00 96.50 117 SER A CA 1
ATOM 931 C C . SER A 1 117 ? 5.274 1.836 -10.479 1.00 96.50 117 SER A C 1
ATOM 933 O O . SER A 1 117 ? 4.194 2.381 -10.244 1.00 96.50 117 SER A O 1
ATOM 935 N N . CYS A 1 118 ? 5.340 0.544 -10.824 1.00 96.06 118 CYS A N 1
ATOM 936 C CA . CYS A 1 118 ? 4.149 -0.291 -11.009 1.00 96.06 118 CYS A CA 1
ATOM 937 C C . CYS A 1 118 ? 3.365 -0.471 -9.701 1.00 96.06 118 CYS A C 1
ATOM 939 O O . CYS A 1 118 ? 2.132 -0.495 -9.711 1.00 96.06 118 CYS A O 1
ATOM 941 N N . THR A 1 119 ? 4.062 -0.586 -8.565 1.00 97.31 119 THR A N 1
ATOM 942 C CA . THR A 1 119 ? 3.420 -0.674 -7.244 1.00 97.31 119 THR A CA 1
ATOM 943 C C . THR A 1 119 ? 2.691 0.624 -6.905 1.00 97.31 119 THR A C 1
ATOM 945 O O . THR A 1 119 ? 1.539 0.582 -6.471 1.00 97.31 119 THR A O 1
ATOM 948 N N . TRP A 1 120 ? 3.305 1.781 -7.167 1.00 97.81 120 TRP A N 1
ATOM 949 C CA . TRP A 1 120 ? 2.677 3.081 -6.929 1.00 97.81 120 TRP A CA 1
ATOM 950 C C . TRP A 1 120 ? 1.458 3.349 -7.810 1.00 97.81 120 TRP A C 1
ATOM 952 O O . TRP A 1 120 ? 0.486 3.904 -7.300 1.00 97.81 120 TRP A O 1
ATOM 962 N N . LEU A 1 121 ? 1.440 2.882 -9.064 1.00 98.12 121 LEU A N 1
ATOM 963 C CA . LEU A 1 121 ? 0.235 2.925 -9.907 1.00 98.12 121 LEU A CA 1
ATOM 964 C C . LEU A 1 121 ? -0.944 2.185 -9.252 1.00 98.12 121 LEU A C 1
ATOM 966 O O . LEU A 1 121 ? -2.071 2.682 -9.233 1.00 98.12 121 LEU A O 1
ATOM 970 N N . LEU A 1 122 ? -0.690 1.012 -8.662 1.00 98.06 122 LEU A N 1
ATOM 971 C CA . LEU A 1 122 ? -1.723 0.258 -7.952 1.00 98.06 122 LEU A CA 1
ATOM 972 C C . LEU A 1 122 ? -2.169 0.963 -6.662 1.00 98.06 122 LEU A C 1
ATOM 974 O O . LEU A 1 122 ? -3.369 1.064 -6.400 1.00 98.06 122 LEU A O 1
ATOM 978 N N . LEU A 1 123 ? -1.224 1.454 -5.854 1.00 97.88 123 LEU A N 1
ATOM 979 C CA . LEU A 1 123 ? -1.528 2.171 -4.611 1.00 97.88 123 LEU A CA 1
ATOM 980 C C . LEU A 1 123 ? -2.340 3.448 -4.876 1.00 97.88 123 LEU A C 1
ATOM 982 O O . LEU A 1 123 ? -3.335 3.694 -4.192 1.00 97.88 123 LEU A O 1
ATOM 986 N N . GLN A 1 124 ? -1.967 4.219 -5.900 1.00 97.94 124 GLN A N 1
ATOM 987 C CA . GLN A 1 124 ? -2.691 5.409 -6.341 1.00 97.94 124 GLN A CA 1
ATOM 988 C C . GLN A 1 124 ? -4.136 5.075 -6.725 1.00 97.94 124 GLN A C 1
ATOM 990 O O . GLN A 1 124 ? -5.058 5.797 -6.344 1.00 97.94 124 GLN A O 1
ATOM 995 N N . GLU A 1 125 ? -4.361 3.955 -7.411 1.00 98.19 125 GLU A N 1
ATOM 996 C CA . GLU A 1 125 ? -5.706 3.522 -7.784 1.00 98.19 125 GLU A CA 1
ATOM 997 C C . GLU A 1 125 ? -6.568 3.152 -6.562 1.00 98.19 125 GLU A C 1
ATOM 999 O O . GLU A 1 125 ? -7.747 3.518 -6.502 1.00 98.19 125 GLU A O 1
ATOM 1004 N N . PHE A 1 126 ? -6.000 2.484 -5.551 1.00 98.12 126 PHE A N 1
ATOM 1005 C CA . PHE A 1 126 ? -6.706 2.240 -4.287 1.00 98.12 126 PHE A CA 1
ATOM 1006 C C . PHE A 1 126 ? -7.088 3.552 -3.590 1.00 98.12 126 PHE A C 1
ATOM 1008 O O . PHE A 1 126 ? -8.221 3.693 -3.124 1.00 98.12 126 PHE A O 1
ATOM 1015 N N . VAL A 1 127 ? -6.178 4.531 -3.555 1.00 97.75 127 VAL A N 1
ATOM 1016 C CA . VAL A 1 127 ? -6.448 5.864 -2.992 1.00 97.75 127 VAL A CA 1
ATOM 1017 C C . VAL A 1 127 ? -7.556 6.571 -3.775 1.00 97.75 127 VAL A C 1
ATOM 1019 O O . VAL A 1 127 ? -8.492 7.092 -3.165 1.00 97.75 127 VAL A O 1
ATOM 1022 N N . ARG A 1 128 ? -7.512 6.539 -5.112 1.00 97.69 128 ARG A N 1
ATOM 1023 C CA . ARG A 1 128 ? -8.538 7.138 -5.978 1.00 97.69 128 ARG A CA 1
ATOM 1024 C C . ARG A 1 128 ? -9.921 6.549 -5.700 1.00 97.69 128 ARG A C 1
ATOM 1026 O O . ARG A 1 128 ? -10.850 7.301 -5.407 1.00 97.69 128 ARG A O 1
ATOM 1033 N N . ARG A 1 129 ? -10.053 5.216 -5.697 1.00 97.38 129 ARG A N 1
ATOM 1034 C CA . ARG A 1 129 ? -11.326 4.534 -5.383 1.00 97.38 129 ARG A CA 1
ATOM 1035 C C . ARG A 1 129 ? -11.817 4.857 -3.986 1.00 97.38 129 ARG A C 1
ATOM 1037 O O . ARG A 1 129 ? -13.017 5.014 -3.779 1.00 97.38 129 ARG A O 1
ATOM 1044 N N . ARG A 1 130 ? -10.904 4.971 -3.020 1.00 94.88 130 ARG A N 1
ATOM 1045 C CA . ARG A 1 130 ? -11.268 5.342 -1.655 1.00 94.88 130 ARG A CA 1
ATOM 1046 C C . ARG A 1 130 ? -11.894 6.735 -1.606 1.00 94.88 130 ARG A C 1
ATOM 1048 O O . ARG A 1 130 ? -12.948 6.895 -0.997 1.00 94.88 130 ARG A O 1
ATOM 1055 N N . VAL A 1 131 ? -11.270 7.711 -2.261 1.00 94.38 131 VAL A N 1
ATOM 1056 C CA . VAL A 1 131 ? -11.786 9.085 -2.346 1.00 94.38 131 VAL A CA 1
ATOM 1057 C C . VAL A 1 131 ? -13.143 9.121 -3.058 1.00 94.38 131 VAL A C 1
ATOM 1059 O O . VAL A 1 131 ? -14.030 9.871 -2.662 1.00 94.38 131 VAL A O 1
ATOM 1062 N N . GLU A 1 132 ? -13.348 8.298 -4.086 1.00 94.31 132 GLU A N 1
ATOM 1063 C CA . GLU A 1 132 ? -14.645 8.179 -4.769 1.00 94.31 132 GLU A CA 1
ATOM 1064 C C . GLU A 1 132 ? -15.734 7.573 -3.877 1.00 94.31 132 GLU A C 1
ATOM 1066 O O . GLU A 1 132 ? -16.867 8.055 -3.883 1.00 94.31 132 GLU A O 1
ATOM 1071 N N . MET A 1 133 ? -15.399 6.556 -3.077 1.00 91.75 133 MET A N 1
ATOM 1072 C CA . MET A 1 133 ? -16.321 5.979 -2.094 1.00 91.75 133 MET A CA 1
ATOM 1073 C C . MET A 1 133 ? -16.728 7.001 -1.027 1.00 91.75 133 MET A C 1
ATOM 1075 O O . MET A 1 133 ? -17.912 7.091 -0.714 1.00 91.75 133 MET A O 1
ATOM 1079 N N . GLU A 1 134 ? -15.769 7.778 -0.514 1.00 90.25 134 GLU A N 1
ATOM 1080 C CA . GLU A 1 134 ? -16.008 8.883 0.427 1.00 90.25 134 GLU A CA 1
ATOM 1081 C C . GLU A 1 134 ? -16.956 9.928 -0.172 1.00 90.25 134 GLU A C 1
ATOM 1083 O O . GLU A 1 134 ? -18.018 10.185 0.391 1.00 90.25 134 GLU A O 1
ATOM 1088 N N . LYS A 1 135 ? -16.652 10.429 -1.376 1.00 90.19 135 LYS A N 1
ATOM 1089 C CA . LYS A 1 135 ? -17.495 11.415 -2.072 1.00 90.19 135 LYS A CA 1
ATOM 1090 C C . LYS A 1 135 ? -18.922 10.924 -2.305 1.00 90.19 135 LYS A C 1
ATOM 1092 O O . LYS A 1 135 ? -19.864 11.690 -2.137 1.00 90.19 135 LYS A O 1
ATOM 1097 N N . ARG A 1 136 ? -19.099 9.665 -2.716 1.00 88.38 136 ARG A N 1
ATOM 1098 C CA . ARG A 1 136 ? -20.433 9.100 -2.962 1.00 88.38 136 ARG A CA 1
ATOM 1099 C C . ARG A 1 136 ? -21.271 9.053 -1.683 1.00 88.38 136 ARG A C 1
ATOM 1101 O O . ARG A 1 136 ? -22.443 9.404 -1.722 1.00 88.38 136 ARG A O 1
ATOM 1108 N N . LEU A 1 137 ? -20.666 8.674 -0.561 1.00 83.06 137 LEU A N 1
ATOM 1109 C CA . LEU A 1 137 ? -21.361 8.626 0.725 1.00 83.06 137 LEU A CA 1
ATOM 1110 C C . LEU A 1 137 ? -21.717 10.018 1.253 1.00 83.06 137 LEU A C 1
ATOM 1112 O O . LEU A 1 137 ? -22.797 10.192 1.820 1.00 83.06 137 LEU A O 1
ATOM 1116 N N . ASP A 1 138 ? -20.854 11.012 1.036 1.00 81.88 138 ASP A N 1
ATOM 1117 C CA . ASP A 1 138 ? -21.145 12.405 1.396 1.00 81.88 138 ASP A CA 1
ATOM 1118 C C . ASP A 1 138 ? -22.370 12.941 0.627 1.00 81.88 138 ASP A C 1
ATOM 1120 O O . ASP A 1 138 ? -23.216 13.640 1.197 1.00 81.88 138 ASP A O 1
ATOM 1124 N N . LEU A 1 139 ? -22.510 12.562 -0.650 1.00 83.88 139 LEU A N 1
ATOM 1125 C CA . LEU A 1 139 ? -23.669 12.897 -1.485 1.00 83.88 139 LEU A CA 1
ATOM 1126 C C . LEU A 1 139 ? -24.946 12.196 -0.993 1.00 83.88 139 LEU A C 1
ATOM 1128 O O . LEU A 1 139 ? -25.942 12.865 -0.725 1.00 83.88 139 LEU A O 1
ATOM 1132 N N . GLU A 1 140 ? -24.902 10.876 -0.791 1.00 80.88 140 GLU A N 1
ATOM 1133 C CA . GLU A 1 140 ? -26.045 10.072 -0.317 1.00 80.88 140 GLU A CA 1
ATOM 1134 C C . GLU A 1 140 ? -26.567 10.544 1.053 1.00 80.88 140 GLU A C 1
ATOM 1136 O O . GLU A 1 140 ? -27.776 10.568 1.311 1.00 80.88 140 GLU A O 1
ATOM 1141 N N . SER A 1 141 ? -25.657 10.968 1.931 1.00 73.94 141 SER A N 1
ATOM 1142 C CA . SER A 1 141 ? -25.993 11.487 3.259 1.00 73.94 141 SER A CA 1
ATOM 1143 C C . SER A 1 141 ? -26.664 12.859 3.201 1.00 73.94 141 SER A C 1
ATOM 1145 O O . SER A 1 141 ? -27.589 13.131 3.966 1.00 73.94 141 SER A O 1
ATOM 1147 N N . SER A 1 142 ? -26.220 13.711 2.273 1.00 70.38 142 SER A N 1
ATOM 1148 C CA . SER A 1 142 ? -26.796 15.040 2.050 1.00 70.38 142 SER A CA 1
ATOM 1149 C C . SER A 1 142 ? -28.215 14.961 1.473 1.00 70.38 142 SER A C 1
ATOM 1151 O O . SER A 1 142 ? -29.061 15.783 1.816 1.00 70.38 142 SER A O 1
ATOM 1153 N N . GLU A 1 143 ? -28.501 13.954 0.642 1.00 71.06 143 GLU A N 1
ATOM 1154 C CA . GLU A 1 143 ? -29.832 13.721 0.060 1.00 71.06 143 GLU A CA 1
ATOM 1155 C C . GLU A 1 143 ? -30.819 13.074 1.045 1.00 71.06 143 GLU A C 1
ATOM 1157 O O . GLU A 1 143 ? -32.012 13.373 1.018 1.00 71.06 143 GLU A O 1
ATOM 1162 N N . SER A 1 144 ? -30.337 12.211 1.944 1.00 66.56 144 SER A N 1
ATOM 1163 C CA . SER A 1 144 ? -31.196 11.429 2.847 1.00 66.56 144 SER A CA 1
ATOM 1164 C C . SER A 1 144 ? -31.589 12.160 4.141 1.00 66.56 144 SER A C 1
ATOM 1166 O O . SER A 1 144 ? -32.371 11.624 4.926 1.00 66.56 144 SER A O 1
ATOM 1168 N N . GLY A 1 145 ? -31.039 13.353 4.412 1.00 55.22 145 GLY A N 1
ATOM 1169 C CA . GLY A 1 145 ? -31.342 14.170 5.602 1.00 55.22 145 GLY A CA 1
ATOM 1170 C C . GLY A 1 145 ? -30.994 13.529 6.958 1.00 55.22 145 GLY A C 1
ATOM 1171 O O . GLY A 1 145 ? -31.290 14.101 8.008 1.00 55.22 145 GLY A O 1
ATOM 1172 N N . GLY A 1 146 ? -30.387 12.340 6.951 1.00 52.12 146 GLY A N 1
ATOM 1173 C CA . GLY A 1 146 ? -29.891 11.640 8.132 1.00 52.12 146 GLY A CA 1
ATOM 1174 C C . GLY A 1 146 ? -28.453 12.047 8.460 1.00 52.12 146 GLY A C 1
ATOM 1175 O O . GLY A 1 146 ? -27.743 12.546 7.585 1.00 52.12 146 GLY A O 1
ATOM 1176 N N . PRO A 1 147 ? -27.986 11.839 9.705 1.00 48.62 147 PRO A N 1
ATOM 1177 C CA . PRO A 1 147 ? -26.581 12.040 10.026 1.00 48.62 147 PRO A CA 1
ATOM 1178 C C . PRO A 1 147 ? -25.749 11.149 9.106 1.00 48.62 147 PRO A C 1
ATOM 1180 O O . PRO A 1 147 ? -25.951 9.935 9.056 1.00 48.62 147 PRO A O 1
ATOM 1183 N N . ALA A 1 148 ? -24.842 11.775 8.361 1.00 46.72 148 ALA A N 1
ATOM 1184 C CA . ALA A 1 148 ? -23.935 11.091 7.467 1.00 46.72 148 ALA A CA 1
ATOM 1185 C C . ALA A 1 148 ? -23.173 10.032 8.267 1.00 46.72 148 ALA A C 1
ATOM 1187 O O . ALA A 1 148 ? -22.348 10.357 9.122 1.00 46.72 148 ALA A O 1
ATOM 1188 N N . ASN A 1 149 ? -23.465 8.755 8.033 1.00 51.75 149 ASN A N 1
ATOM 1189 C CA . ASN A 1 149 ? -22.764 7.656 8.687 1.00 51.75 149 ASN A CA 1
ATOM 1190 C C . ASN A 1 149 ? -21.434 7.421 7.935 1.00 51.75 149 ASN A C 1
ATOM 1192 O O . ASN A 1 149 ? -21.150 6.326 7.457 1.00 51.75 149 ASN A O 1
ATOM 1196 N N . VAL A 1 150 ? -20.625 8.487 7.795 1.00 51.03 150 VAL A N 1
ATOM 1197 C CA . VAL A 1 150 ? -19.324 8.556 7.076 1.00 51.03 150 VAL A CA 1
ATOM 1198 C C . VAL A 1 150 ? -18.248 7.688 7.752 1.00 51.03 150 VAL A C 1
ATOM 1200 O O . VAL A 1 150 ? -17.089 7.611 7.329 1.00 51.03 150 VAL A O 1
ATOM 1203 N N . ASP A 1 151 ? -18.600 7.026 8.848 1.00 56.00 151 ASP A N 1
ATOM 1204 C CA . ASP A 1 151 ? -17.649 6.373 9.736 1.00 56.00 151 ASP A CA 1
ATOM 1205 C C . ASP A 1 151 ? -17.245 4.961 9.287 1.00 56.00 151 ASP A C 1
ATOM 1207 O O . ASP A 1 151 ? -16.297 4.404 9.835 1.00 56.00 151 ASP A O 1
ATOM 1211 N N . HIS A 1 152 ? -17.886 4.395 8.254 1.00 67.00 152 HIS A N 1
ATOM 1212 C CA . HIS A 1 152 ? -17.797 2.956 7.961 1.00 67.00 152 HIS A CA 1
ATOM 1213 C C . HIS A 1 152 ? -17.509 2.642 6.491 1.00 67.00 152 HIS A C 1
ATOM 1215 O O . HIS A 1 152 ? -18.175 1.827 5.860 1.00 67.00 152 HIS A O 1
ATOM 1221 N N . ILE A 1 153 ? -16.495 3.296 5.932 1.00 80.69 153 ILE A N 1
ATOM 1222 C CA . ILE A 1 153 ? -16.047 3.020 4.565 1.00 80.69 153 ILE A CA 1
ATOM 1223 C C . ILE A 1 153 ? -14.961 1.942 4.640 1.00 80.69 153 ILE A C 1
ATOM 1225 O O . ILE A 1 153 ? -13.953 2.166 5.322 1.00 80.69 153 ILE A O 1
ATOM 1229 N N . PRO A 1 154 ? -15.111 0.793 3.963 1.00 84.44 154 PRO A N 1
ATOM 1230 C CA . PRO A 1 154 ? -14.084 -0.243 3.928 1.00 84.44 154 PRO A CA 1
ATOM 1231 C C . PRO A 1 154 ? -12.932 0.129 2.983 1.00 84.44 154 PRO A C 1
ATOM 1233 O O . PRO A 1 154 ? -13.026 1.054 2.168 1.00 84.44 154 PRO A O 1
ATOM 1236 N N . VAL A 1 155 ? -11.822 -0.604 3.077 1.00 88.56 155 VAL A N 1
ATOM 1237 C CA . VAL A 1 155 ? -10.741 -0.521 2.084 1.00 88.56 155 VAL A CA 1
ATOM 1238 C C . VAL A 1 155 ? -11.294 -0.958 0.717 1.00 88.56 155 VAL A C 1
ATOM 1240 O O . VAL A 1 155 ? -11.961 -1.996 0.647 1.00 88.56 155 VAL A O 1
ATOM 1243 N N . PRO A 1 156 ? -11.043 -0.208 -0.374 1.00 93.56 156 PRO A N 1
ATOM 1244 C CA . PRO A 1 156 ? -11.523 -0.587 -1.695 1.00 93.56 156 PRO A CA 1
ATOM 1245 C C . PRO A 1 156 ? -10.983 -1.943 -2.136 1.00 93.56 156 PRO A C 1
ATOM 1247 O O . PRO A 1 156 ? -9.890 -2.354 -1.746 1.00 93.56 156 PRO A O 1
ATOM 1250 N N . SER A 1 157 ? -11.736 -2.609 -3.005 1.00 94.69 157 SER A N 1
ATOM 1251 C CA . SER A 1 157 ? -11.310 -3.852 -3.633 1.00 94.69 157 SER A CA 1
ATOM 1252 C C . SER A 1 157 ? -11.243 -3.704 -5.148 1.00 94.69 157 SER A C 1
ATOM 1254 O O . SER A 1 157 ? -12.054 -2.997 -5.751 1.00 94.69 157 SER A O 1
ATOM 1256 N N . ILE A 1 158 ? -10.247 -4.346 -5.752 1.00 97.50 158 ILE A N 1
ATOM 1257 C CA . ILE A 1 158 ? -9.969 -4.299 -7.185 1.00 97.50 158 ILE A CA 1
ATOM 1258 C C . ILE A 1 158 ? -9.847 -5.744 -7.685 1.00 97.50 158 ILE A C 1
ATOM 1260 O O . ILE A 1 158 ? -9.066 -6.510 -7.118 1.00 97.50 158 ILE A O 1
ATOM 1264 N N . PRO A 1 159 ? -10.585 -6.156 -8.728 1.00 97.69 159 PRO A N 1
ATOM 1265 C CA . PRO A 1 159 ? -10.404 -7.468 -9.334 1.00 97.69 159 PRO A CA 1
ATOM 1266 C C . PRO A 1 159 ? -8.968 -7.682 -9.827 1.00 97.69 159 PRO A C 1
ATOM 1268 O O . PRO A 1 159 ? -8.373 -6.810 -10.457 1.00 97.69 159 PRO A O 1
ATOM 1271 N N . TYR A 1 160 ? -8.429 -8.883 -9.629 1.00 96.12 160 TYR A N 1
ATOM 1272 C CA . TYR A 1 160 ? -7.040 -9.217 -9.958 1.00 96.12 160 TYR A CA 1
ATOM 1273 C C . TYR A 1 160 ? -6.655 -8.891 -11.411 1.00 96.12 160 TYR A C 1
ATOM 1275 O O . TYR A 1 160 ? -5.574 -8.362 -11.671 1.00 96.12 160 TYR A O 1
ATOM 1283 N N . PHE A 1 161 ? -7.541 -9.162 -12.378 1.00 96.19 161 PHE A N 1
ATOM 1284 C CA . PHE A 1 161 ? -7.282 -8.852 -13.791 1.00 96.19 161 PHE A CA 1
ATOM 1285 C C . PHE A 1 161 ? -7.129 -7.344 -14.042 1.00 96.19 161 PHE A C 1
ATOM 1287 O O . PHE A 1 161 ? -6.385 -6.938 -14.932 1.00 96.19 161 PHE A O 1
ATOM 1294 N N . GLU A 1 162 ? -7.831 -6.519 -13.268 1.00 98.12 162 GLU A N 1
ATOM 1295 C CA . GLU A 1 162 ? -7.769 -5.070 -13.363 1.00 98.12 162 GLU A CA 1
ATOM 1296 C C . GLU A 1 162 ? -6.464 -4.561 -12.748 1.00 98.12 162 GLU A C 1
ATOM 1298 O O . GLU A 1 162 ? -5.768 -3.776 -13.388 1.00 98.12 162 GLU A O 1
ATOM 1303 N N . CYS A 1 163 ? -6.045 -5.109 -11.598 1.00 97.81 163 CYS A N 1
ATOM 1304 C CA . CYS A 1 163 ? -4.723 -4.833 -11.028 1.00 97.81 163 CYS A CA 1
ATOM 1305 C C . CYS A 1 163 ? -3.597 -5.118 -12.032 1.00 97.81 163 CYS A C 1
ATOM 1307 O O . CYS A 1 163 ? -2.687 -4.307 -12.177 1.00 97.81 163 CYS A O 1
ATOM 1309 N N . ARG A 1 164 ? -3.679 -6.227 -12.785 1.00 96.25 164 ARG A N 1
ATOM 1310 C CA . ARG A 1 164 ? -2.697 -6.539 -13.842 1.00 96.25 164 ARG A CA 1
ATOM 1311 C C . ARG A 1 164 ? -2.649 -5.477 -14.939 1.00 96.25 164 ARG A C 1
ATOM 1313 O O . ARG A 1 164 ? -1.575 -5.216 -15.467 1.00 96.25 164 ARG A O 1
ATOM 1320 N N . ARG A 1 165 ? -3.795 -4.887 -15.295 1.00 97.19 165 ARG A N 1
ATOM 1321 C CA . ARG A 1 165 ? -3.874 -3.817 -16.303 1.00 97.19 165 ARG A CA 1
ATOM 1322 C C . ARG A 1 165 ? -3.298 -2.507 -15.781 1.00 97.19 165 ARG A C 1
ATOM 1324 O O . ARG A 1 165 ? -2.592 -1.846 -16.525 1.00 97.19 165 ARG A O 1
ATOM 1331 N N . ILE A 1 166 ? -3.588 -2.165 -14.526 1.00 97.00 166 ILE A N 1
ATOM 1332 C CA . ILE A 1 166 ? -3.077 -0.955 -13.868 1.00 97.00 166 ILE A CA 1
ATOM 1333 C C . ILE A 1 166 ? -1.555 -1.022 -13.731 1.00 97.00 166 ILE A C 1
ATOM 1335 O O . ILE A 1 166 ? -0.864 -0.077 -14.083 1.00 97.00 166 ILE A O 1
ATOM 1339 N N . MET A 1 167 ? -1.034 -2.151 -13.246 1.00 94.19 167 MET A N 1
ATOM 1340 C CA . MET A 1 167 ? 0.397 -2.306 -12.992 1.00 94.19 167 MET A CA 1
ATOM 1341 C C . MET A 1 167 ? 1.214 -2.539 -14.256 1.00 94.19 167 MET A C 1
ATOM 1343 O O . MET A 1 167 ? 2.409 -2.290 -14.232 1.00 94.19 167 MET A O 1
ATOM 1347 N N . THR A 1 168 ? 0.627 -3.096 -15.321 1.00 89.38 168 THR A N 1
ATOM 1348 C CA . THR A 1 168 ? 1.309 -3.639 -16.520 1.00 89.38 168 THR A CA 1
ATOM 1349 C C . THR A 1 168 ? 2.280 -4.812 -16.250 1.00 89.38 168 THR A C 1
ATOM 1351 O O . THR A 1 168 ? 2.375 -5.724 -17.071 1.00 89.38 168 THR A O 1
ATOM 1354 N N . ARG A 1 169 ? 2.885 -4.893 -15.055 1.00 89.62 169 ARG A N 1
ATOM 1355 C CA . ARG A 1 169 ? 3.669 -6.013 -14.503 1.00 89.62 169 ARG A CA 1
ATOM 1356 C C . ARG A 1 169 ? 2.862 -6.824 -13.487 1.00 89.62 169 ARG A C 1
ATOM 1358 O O . ARG A 1 169 ? 2.983 -6.679 -12.275 1.00 89.62 169 ARG A O 1
ATOM 1365 N N . GLY A 1 170 ? 1.977 -7.683 -13.990 1.00 89.19 170 GLY A N 1
ATOM 1366 C CA . GLY A 1 170 ? 1.093 -8.502 -13.149 1.00 89.19 170 GLY A CA 1
ATOM 1367 C C . GLY A 1 170 ? 1.798 -9.576 -12.305 1.00 89.19 170 GLY A C 1
ATOM 1368 O O . GLY A 1 170 ? 1.234 -10.040 -11.318 1.00 89.19 170 GLY A O 1
ATOM 1369 N N . ASP A 1 171 ? 3.017 -9.968 -12.675 1.00 92.00 171 ASP A N 1
ATOM 1370 C CA . ASP A 1 171 ? 3.865 -10.910 -11.936 1.00 92.00 171 ASP A CA 1
ATOM 1371 C C . ASP A 1 171 ? 4.235 -10.394 -10.535 1.00 92.00 171 ASP A C 1
ATOM 1373 O O . ASP A 1 171 ? 4.358 -11.173 -9.586 1.00 92.00 171 ASP A O 1
ATOM 1377 N N . PHE A 1 172 ? 4.287 -9.073 -10.370 1.00 95.38 172 PHE A N 1
ATOM 1378 C CA . PHE A 1 172 ? 4.565 -8.407 -9.102 1.00 95.38 172 PHE A CA 1
ATOM 1379 C C . PHE A 1 172 ? 3.473 -8.572 -8.044 1.00 95.38 172 PHE A C 1
ATOM 1381 O O . PHE A 1 172 ? 3.777 -8.529 -6.851 1.00 95.38 172 PHE A O 1
ATOM 1388 N N . LEU A 1 173 ? 2.227 -8.857 -8.437 1.00 95.31 173 LEU A N 1
ATOM 1389 C CA . LEU A 1 173 ? 1.120 -9.046 -7.490 1.00 95.31 173 LEU A CA 1
ATOM 1390 C C . LEU A 1 173 ? 1.394 -10.176 -6.491 1.00 95.31 173 LEU A C 1
ATOM 1392 O O . LEU A 1 173 ? 1.092 -10.039 -5.310 1.00 95.31 173 LEU A O 1
ATOM 1396 N N . ALA A 1 174 ? 2.014 -11.273 -6.934 1.00 92.19 174 ALA A N 1
ATOM 1397 C CA . ALA A 1 174 ? 2.348 -12.379 -6.039 1.00 92.19 174 ALA A CA 1
ATOM 1398 C C . ALA A 1 174 ? 3.389 -11.968 -4.984 1.00 92.19 174 ALA A C 1
ATOM 1400 O O . ALA A 1 174 ? 3.295 -12.375 -3.827 1.00 92.19 174 ALA A O 1
ATOM 1401 N N . ARG A 1 175 ? 4.363 -11.134 -5.366 1.00 94.62 175 ARG A N 1
ATOM 1402 C CA . ARG A 1 175 ? 5.374 -10.603 -4.443 1.00 94.62 175 ARG A CA 1
ATOM 1403 C C . ARG A 1 175 ? 4.762 -9.587 -3.473 1.00 94.62 175 ARG A C 1
ATOM 1405 O O . ARG A 1 175 ? 5.081 -9.632 -2.290 1.00 94.62 175 ARG A O 1
ATOM 1412 N N . LEU A 1 176 ? 3.850 -8.728 -3.935 1.00 96.06 176 LEU A N 1
ATOM 1413 C CA . LEU A 1 176 ? 3.133 -7.780 -3.072 1.00 96.06 176 LEU A CA 1
ATOM 1414 C C . LEU A 1 176 ? 2.261 -8.491 -2.023 1.00 96.06 176 LEU A C 1
ATOM 1416 O O . LEU A 1 176 ? 2.213 -8.050 -0.875 1.00 96.06 176 LEU A O 1
ATOM 1420 N N . ASP A 1 177 ? 1.614 -9.600 -2.393 1.00 93.75 177 ASP A N 1
ATOM 1421 C CA . ASP A 1 177 ? 0.838 -10.439 -1.466 1.00 93.75 177 ASP A CA 1
ATOM 1422 C C . ASP A 1 177 ? 1.744 -11.101 -0.412 1.00 93.75 177 ASP A C 1
ATOM 1424 O O . ASP A 1 177 ? 1.465 -11.039 0.783 1.00 93.75 177 ASP A O 1
ATOM 1428 N N . GLN A 1 178 ? 2.902 -11.634 -0.823 1.00 91.31 178 GLN A N 1
ATOM 1429 C CA . GLN A 1 178 ? 3.900 -12.209 0.095 1.00 91.31 178 GLN A CA 1
ATOM 1430 C C . GLN A 1 178 ? 4.505 -11.184 1.063 1.00 91.31 178 GLN A C 1
ATOM 1432 O O . GLN A 1 178 ? 4.876 -11.538 2.183 1.00 91.31 178 GLN A O 1
ATOM 1437 N N . MET A 1 179 ? 4.627 -9.927 0.630 1.00 92.88 179 MET A N 1
ATOM 1438 C CA . MET A 1 179 ? 5.092 -8.816 1.464 1.00 92.88 179 MET A CA 1
ATOM 1439 C C . MET A 1 179 ? 3.995 -8.256 2.377 1.00 92.88 179 MET A C 1
ATOM 1441 O O . MET A 1 179 ? 4.289 -7.384 3.190 1.00 92.88 179 MET A O 1
ATOM 1445 N N . ASN A 1 180 ? 2.760 -8.761 2.283 1.00 90.31 180 ASN A N 1
ATOM 1446 C CA . ASN A 1 180 ? 1.592 -8.272 3.014 1.00 90.31 180 ASN A CA 1
ATOM 1447 C C . ASN A 1 180 ? 1.274 -6.796 2.695 1.00 90.31 180 ASN A C 1
ATOM 1449 O O . ASN A 1 180 ? 0.831 -6.057 3.565 1.00 90.31 180 ASN A O 1
ATOM 1453 N N . ILE A 1 181 ? 1.515 -6.353 1.454 1.00 94.44 181 ILE A N 1
ATOM 1454 C CA . ILE A 1 181 ? 1.025 -5.054 0.950 1.00 94.44 181 ILE A CA 1
ATOM 1455 C C . ILE A 1 181 ? -0.435 -5.179 0.545 1.00 94.44 181 ILE A C 1
ATOM 1457 O O . ILE A 1 181 ? -1.273 -4.329 0.851 1.00 94.44 181 ILE A O 1
ATOM 1461 N N . ILE A 1 182 ? -0.715 -6.265 -0.170 1.00 95.31 182 ILE A N 1
ATOM 1462 C CA . ILE A 1 182 ? -2.041 -6.630 -0.633 1.00 95.31 182 ILE A CA 1
ATOM 1463 C C . ILE A 1 182 ? -2.440 -7.983 -0.054 1.00 95.31 182 ILE A C 1
ATOM 1465 O O . ILE A 1 182 ? -1.609 -8.745 0.438 1.00 95.31 182 ILE A O 1
ATOM 1469 N N . SER A 1 183 ? -3.732 -8.262 -0.144 1.00 92.00 183 SER A N 1
ATOM 1470 C CA . SER A 1 183 ? -4.314 -9.581 0.047 1.00 92.00 183 SER A CA 1
ATOM 1471 C C . SER A 1 183 ? -5.113 -9.948 -1.195 1.00 92.00 183 SER A C 1
ATOM 1473 O O . SER A 1 183 ? -5.879 -9.127 -1.711 1.00 92.00 183 SER A O 1
ATOM 1475 N N . ILE A 1 184 ? -4.940 -11.177 -1.675 1.00 91.00 184 ILE A N 1
ATOM 1476 C CA . ILE A 1 184 ? -5.742 -11.747 -2.762 1.00 91.00 184 ILE A CA 1
ATOM 1477 C C . ILE A 1 184 ? -6.682 -12.795 -2.167 1.00 91.00 184 ILE A C 1
ATOM 1479 O O . ILE A 1 184 ? -6.236 -13.794 -1.604 1.00 91.00 184 ILE A O 1
ATOM 1483 N N . ASP A 1 185 ? -7.993 -12.578 -2.280 1.00 87.88 185 ASP A N 1
ATOM 1484 C CA . ASP A 1 185 ? -8.974 -13.542 -1.778 1.00 87.88 185 ASP A CA 1
ATOM 1485 C C . ASP A 1 185 ? -9.362 -14.625 -2.799 1.00 87.88 185 ASP A C 1
ATOM 1487 O O . ASP A 1 185 ? -8.958 -14.623 -3.963 1.00 87.88 185 ASP A O 1
ATOM 1491 N N . VAL A 1 186 ? -10.177 -15.579 -2.340 1.00 85.94 186 VAL A N 1
ATOM 1492 C CA . VAL A 1 186 ? -10.636 -16.734 -3.129 1.00 85.94 186 VAL A CA 1
ATOM 1493 C C . VAL A 1 186 ? -11.493 -16.359 -4.345 1.00 85.94 186 VAL A C 1
ATOM 1495 O O . VAL A 1 186 ? -11.703 -17.195 -5.220 1.00 85.94 186 VAL A O 1
ATOM 1498 N N . HIS A 1 187 ? -11.988 -15.120 -4.414 1.00 88.50 187 HIS A N 1
ATOM 1499 C CA . HIS A 1 187 ? -12.766 -14.587 -5.532 1.00 88.50 187 HIS A CA 1
ATOM 1500 C C . HIS A 1 187 ? -11.927 -13.679 -6.439 1.00 88.50 187 HIS A C 1
ATOM 1502 O O . HIS A 1 187 ? -12.482 -12.919 -7.239 1.00 88.50 187 HIS A O 1
ATOM 1508 N N . TYR A 1 188 ? -10.597 -13.756 -6.327 1.00 91.50 188 TYR A N 1
ATOM 1509 C CA . TYR A 1 188 ? -9.654 -12.928 -7.074 1.00 91.50 188 TYR A CA 1
ATOM 1510 C C . TYR A 1 188 ? -9.895 -11.432 -6.867 1.00 91.50 188 TYR A C 1
ATOM 1512 O O . TYR A 1 188 ? -9.693 -10.629 -7.782 1.00 91.50 188 TYR A O 1
ATOM 1520 N N . GLN A 1 189 ? -10.333 -11.053 -5.668 1.00 94.44 189 GLN A N 1
ATOM 1521 C CA . GLN A 1 189 ? -10.411 -9.660 -5.267 1.00 94.44 189 GLN A CA 1
ATOM 1522 C C . GLN A 1 189 ? -9.149 -9.286 -4.501 1.00 94.44 189 GLN A C 1
ATOM 1524 O O . GLN A 1 189 ? -8.755 -9.961 -3.547 1.00 94.44 189 GLN A O 1
ATOM 1529 N N . VAL A 1 190 ? -8.517 -8.204 -4.941 1.00 95.25 190 VAL A N 1
ATOM 1530 C CA . VAL A 1 190 ? -7.326 -7.634 -4.323 1.00 95.25 190 VAL A CA 1
ATOM 1531 C C . VAL A 1 190 ? -7.754 -6.492 -3.412 1.00 95.25 190 VAL A C 1
ATOM 1533 O O . VAL A 1 190 ? -8.584 -5.661 -3.793 1.00 95.25 190 VAL A O 1
ATOM 1536 N N . ARG A 1 191 ? -7.205 -6.449 -2.202 1.00 94.50 191 ARG A N 1
ATOM 1537 C CA . ARG A 1 191 ? -7.345 -5.337 -1.249 1.00 94.50 191 ARG A CA 1
ATOM 1538 C C . ARG A 1 191 ? -5.979 -5.001 -0.677 1.00 94.50 191 ARG A C 1
ATOM 1540 O O . ARG A 1 191 ? -5.120 -5.877 -0.635 1.00 94.50 191 ARG A O 1
ATOM 1547 N N . LEU A 1 192 ? -5.791 -3.775 -0.198 1.00 94.31 192 LEU A N 1
ATOM 1548 C CA . LEU A 1 192 ? -4.651 -3.496 0.677 1.00 94.31 192 LEU A CA 1
ATOM 1549 C C . LEU A 1 192 ? -4.796 -4.308 1.962 1.00 94.31 192 LEU A C 1
ATOM 1551 O O . LEU A 1 192 ? -5.910 -4.509 2.448 1.00 94.31 192 LEU A O 1
ATOM 1555 N N . ASP A 1 193 ? -3.673 -4.785 2.486 1.00 89.56 193 ASP A N 1
ATOM 1556 C CA . ASP A 1 193 ? -3.652 -5.603 3.697 1.00 89.56 193 ASP A CA 1
ATOM 1557 C C . ASP A 1 193 ? -4.191 -4.819 4.907 1.00 89.56 193 ASP A C 1
ATOM 1559 O O . ASP A 1 193 ? -4.920 -5.366 5.729 1.00 89.56 193 ASP A O 1
ATOM 1563 N N . SER A 1 194 ? -3.888 -3.520 4.995 1.00 90.25 194 SER A N 1
ATOM 1564 C CA . SER A 1 194 ? -4.226 -2.674 6.142 1.00 90.25 194 SER A CA 1
ATOM 1565 C C . SER A 1 194 ? -4.744 -1.296 5.730 1.00 90.25 194 SER A C 1
ATOM 1567 O O . SER A 1 194 ? -4.297 -0.702 4.746 1.00 90.25 194 SER A O 1
ATOM 1569 N N . MET A 1 195 ? -5.631 -0.730 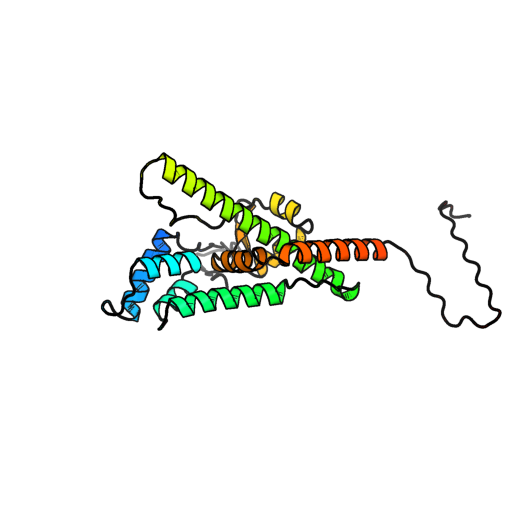6.556 1.00 92.25 195 MET A N 1
ATOM 1570 C CA . MET A 1 195 ? -6.071 0.665 6.430 1.00 92.25 195 MET A CA 1
ATOM 1571 C C . MET A 1 195 ? -4.905 1.652 6.603 1.00 92.25 195 MET A C 1
ATOM 1573 O O . MET A 1 195 ? -4.866 2.681 5.937 1.00 92.25 195 MET A O 1
ATOM 1577 N N . LEU A 1 196 ? -3.904 1.310 7.424 1.00 93.94 196 LEU A N 1
ATOM 1578 C CA . LEU A 1 196 ? -2.691 2.126 7.557 1.00 93.94 196 LEU A CA 1
ATOM 1579 C C . LEU A 1 196 ? -1.917 2.219 6.244 1.00 93.94 196 LEU A C 1
ATOM 1581 O O . LEU A 1 196 ? -1.403 3.287 5.932 1.00 93.94 196 LEU A O 1
ATOM 1585 N N . THR A 1 197 ? -1.853 1.131 5.471 1.00 95.50 197 THR A N 1
ATOM 1586 C CA . THR A 1 197 ? -1.188 1.117 4.162 1.00 95.50 197 THR A CA 1
ATOM 1587 C C . THR A 1 197 ? -1.907 2.060 3.199 1.00 95.50 197 THR A C 1
ATOM 1589 O O . THR A 1 197 ? -1.255 2.817 2.484 1.00 95.50 197 THR A O 1
ATOM 1592 N N . LEU A 1 198 ? -3.246 2.082 3.234 1.00 95.94 198 LEU A N 1
ATOM 1593 C CA . LEU A 1 198 ? -4.055 3.016 2.447 1.00 95.94 198 LEU A CA 1
ATOM 1594 C C . LEU A 1 198 ? -3.806 4.474 2.851 1.00 95.94 198 LEU A C 1
ATOM 1596 O O . LEU A 1 198 ? -3.601 5.316 1.983 1.00 95.94 198 LEU A O 1
ATOM 1600 N N . GLU A 1 199 ? -3.807 4.777 4.150 1.00 95.56 199 GLU A N 1
ATOM 1601 C CA . GLU A 1 199 ? -3.582 6.139 4.653 1.00 95.56 199 GLU A CA 1
ATOM 1602 C C . GLU A 1 199 ? -2.140 6.620 4.424 1.00 95.56 199 GLU A C 1
ATOM 1604 O O . GLU A 1 199 ? -1.918 7.790 4.110 1.00 95.56 199 GLU A O 1
ATOM 1609 N N . ALA A 1 200 ? -1.155 5.726 4.526 1.00 96.75 200 ALA A N 1
ATOM 1610 C CA . ALA A 1 200 ? 0.237 6.019 4.198 1.00 96.75 200 ALA A CA 1
ATOM 1611 C C . ALA A 1 200 ? 0.419 6.283 2.696 1.00 96.75 200 ALA A C 1
ATOM 1613 O O . ALA A 1 200 ? 1.043 7.274 2.318 1.00 96.75 200 ALA A O 1
ATOM 1614 N N . ALA A 1 201 ? -0.174 5.444 1.840 1.00 97.69 201 ALA A N 1
ATOM 1615 C CA . ALA A 1 201 ? -0.169 5.653 0.396 1.00 97.69 201 ALA A CA 1
ATOM 1616 C C . ALA A 1 201 ? -0.883 6.954 0.011 1.00 97.69 201 ALA A C 1
ATOM 1618 O O . ALA A 1 201 ? -0.372 7.712 -0.806 1.00 97.69 201 ALA A O 1
ATOM 1619 N N . ARG A 1 202 ? -2.031 7.250 0.633 1.00 97.38 202 ARG A N 1
ATOM 1620 C CA . ARG A 1 202 ? -2.775 8.500 0.435 1.00 97.38 202 ARG A CA 1
ATOM 1621 C C . ARG A 1 202 ? -1.919 9.719 0.745 1.00 97.38 202 ARG A C 1
ATOM 1623 O O . ARG A 1 202 ? -1.982 10.683 -0.010 1.00 97.38 202 ARG A O 1
ATOM 1630 N N . GLU A 1 203 ? -1.144 9.688 1.827 1.00 97.19 203 GLU A N 1
ATOM 1631 C CA . GLU A 1 203 ? -0.255 10.797 2.174 1.00 97.19 203 GLU A CA 1
ATOM 1632 C C . GLU A 1 203 ? 0.783 11.042 1.076 1.00 97.19 203 GLU A C 1
ATOM 1634 O O . GLU A 1 203 ? 0.896 12.173 0.622 1.00 97.19 203 GLU A O 1
ATOM 1639 N N . VAL A 1 204 ? 1.461 9.990 0.604 1.00 97.75 204 VAL A N 1
ATOM 1640 C CA . VAL A 1 204 ? 2.474 10.092 -0.463 1.00 97.75 204 VAL A CA 1
ATOM 1641 C C . VAL A 1 204 ? 1.855 10.552 -1.785 1.00 97.75 204 VAL A C 1
ATOM 1643 O O . VAL A 1 204 ? 2.345 11.484 -2.407 1.00 97.75 204 VAL A O 1
ATOM 1646 N N . VAL A 1 205 ? 0.736 9.949 -2.196 1.00 97.69 205 VAL A N 1
ATOM 1647 C CA . VAL A 1 205 ? 0.042 10.280 -3.455 1.00 97.69 205 VAL A CA 1
ATOM 1648 C C . VAL A 1 205 ? -0.485 11.719 -3.463 1.00 97.69 205 VAL A C 1
ATOM 1650 O O . VAL A 1 205 ? -0.652 12.310 -4.527 1.00 97.69 205 VAL A O 1
ATOM 1653 N N . SER A 1 206 ? -0.759 12.289 -2.288 1.00 97.12 206 SER A N 1
ATOM 1654 C CA . SER A 1 206 ? -1.227 13.672 -2.155 1.00 97.12 206 SER A CA 1
ATOM 1655 C C . SER A 1 206 ? -0.092 14.702 -2.207 1.00 97.12 206 SER A C 1
ATOM 1657 O O . SER A 1 206 ? -0.375 15.901 -2.224 1.00 97.12 206 SER A O 1
ATOM 1659 N N . GLU A 1 207 ? 1.176 14.276 -2.213 1.00 97.12 207 GLU A N 1
ATOM 1660 C CA . GLU A 1 207 ? 2.316 15.184 -2.337 1.00 97.12 207 GLU A CA 1
ATOM 1661 C C . GLU A 1 207 ? 2.347 15.795 -3.757 1.00 97.12 207 GLU A C 1
ATOM 1663 O O . GLU A 1 207 ? 2.264 15.059 -4.742 1.00 97.12 207 GLU A O 1
ATOM 1668 N N . PRO A 1 208 ? 2.480 17.130 -3.913 1.00 96.75 208 PRO A N 1
ATOM 1669 C CA . PRO A 1 208 ? 2.405 17.787 -5.226 1.00 96.75 208 PRO A CA 1
ATOM 1670 C C . PRO A 1 208 ? 3.418 17.274 -6.259 1.00 96.75 208 PRO A C 1
ATOM 1672 O O . PRO A 1 208 ? 3.146 17.287 -7.459 1.00 96.75 208 PRO A O 1
ATOM 1675 N N . GLU A 1 209 ? 4.584 16.826 -5.794 1.00 95.56 209 GLU A N 1
ATOM 1676 C CA . GLU A 1 209 ? 5.680 16.337 -6.636 1.00 95.56 209 GLU A CA 1
ATOM 1677 C C . GLU A 1 209 ? 5.556 14.849 -6.989 1.00 95.56 209 GLU A C 1
ATOM 1679 O O . GLU A 1 209 ? 6.245 14.385 -7.896 1.00 95.56 209 GLU A O 1
ATOM 1684 N N . PHE A 1 210 ? 4.656 14.103 -6.336 1.00 97.00 210 PHE A N 1
ATOM 1685 C CA . PHE A 1 210 ? 4.528 12.658 -6.525 1.00 97.00 210 PHE A CA 1
ATOM 1686 C C . PHE A 1 210 ? 4.153 12.286 -7.963 1.00 97.00 210 PHE A C 1
ATOM 1688 O O . PHE A 1 210 ? 4.800 11.445 -8.580 1.00 97.00 210 PHE A O 1
ATOM 1695 N N . GLU A 1 211 ? 3.121 12.922 -8.517 1.00 96.81 211 GLU A N 1
ATOM 1696 C CA . GLU A 1 211 ? 2.620 12.599 -9.856 1.00 96.81 211 GLU A CA 1
ATOM 1697 C C . GLU A 1 211 ? 3.649 12.925 -10.964 1.00 96.81 211 GLU A C 1
ATOM 1699 O O . GLU A 1 211 ? 3.884 12.070 -11.825 1.00 96.81 211 GLU A O 1
ATOM 1704 N N . PRO A 1 212 ? 4.312 14.105 -10.967 1.00 97.25 212 PRO A N 1
ATOM 1705 C CA . PRO A 1 212 ? 5.454 14.357 -11.847 1.00 97.25 212 PRO A CA 1
ATOM 1706 C C . PRO A 1 212 ? 6.595 13.350 -11.669 1.00 97.25 212 PRO A C 1
ATOM 1708 O O . PRO A 1 212 ? 7.132 12.870 -12.666 1.00 97.25 212 PRO A O 1
ATOM 1711 N N . MET A 1 213 ? 6.944 13.002 -10.426 1.00 97.06 213 MET A N 1
ATOM 1712 C CA . MET A 1 213 ? 8.021 12.057 -10.126 1.00 97.06 213 MET A CA 1
ATOM 1713 C C . MET A 1 213 ? 7.710 10.660 -10.671 1.00 97.06 213 MET A C 1
ATOM 1715 O O . MET A 1 213 ? 8.541 10.072 -11.359 1.00 97.06 213 MET A O 1
ATOM 1719 N N . LEU A 1 214 ? 6.497 10.151 -10.436 1.00 97.44 214 LEU A N 1
ATOM 1720 C CA . LEU A 1 214 ? 6.045 8.856 -10.941 1.00 97.44 214 LEU A CA 1
ATOM 1721 C C . LEU A 1 214 ? 6.091 8.810 -12.473 1.00 97.44 214 LEU A C 1
ATOM 1723 O O . LEU A 1 214 ? 6.605 7.849 -13.044 1.00 97.44 214 LEU A O 1
ATOM 1727 N N . LYS A 1 215 ? 5.613 9.865 -13.146 1.00 96.75 215 LYS A N 1
ATOM 1728 C CA . LYS A 1 215 ? 5.689 9.983 -14.612 1.00 96.75 215 LYS A CA 1
ATOM 1729 C C . LYS A 1 215 ? 7.123 10.033 -15.128 1.00 96.75 215 LYS A C 1
ATOM 1731 O O . LYS A 1 215 ? 7.408 9.418 -16.155 1.00 96.75 215 LYS A O 1
ATOM 1736 N N . GLY A 1 216 ? 8.009 10.739 -14.426 1.00 96.88 216 GLY A N 1
ATOM 1737 C CA . GLY A 1 216 ? 9.435 10.787 -14.742 1.00 96.88 216 GLY A CA 1
ATOM 1738 C C . GLY A 1 216 ? 10.066 9.397 -14.698 1.00 96.88 216 GLY A C 1
ATOM 1739 O O . GLY A 1 216 ? 10.665 8.975 -15.682 1.00 96.88 216 GLY A O 1
ATOM 1740 N N . VAL A 1 217 ? 9.837 8.650 -13.613 1.00 96.31 217 VAL A N 1
ATOM 1741 C CA . VAL A 1 217 ? 10.343 7.273 -13.464 1.00 96.31 217 VAL A CA 1
ATOM 1742 C C . VAL A 1 217 ? 9.788 6.347 -14.545 1.00 96.31 217 VAL A C 1
ATOM 1744 O O . VAL A 1 217 ? 10.553 5.604 -15.148 1.00 96.31 217 VAL A O 1
ATOM 1747 N N . LEU A 1 218 ? 8.481 6.398 -14.828 1.00 95.44 218 LEU A N 1
ATOM 1748 C CA . LEU A 1 218 ? 7.874 5.579 -15.887 1.00 95.44 218 LEU A CA 1
ATOM 1749 C C . LEU A 1 218 ? 8.500 5.871 -17.257 1.00 95.44 218 LEU A C 1
ATOM 1751 O O . LEU A 1 218 ? 8.888 4.947 -17.964 1.00 95.44 218 LEU A O 1
ATOM 1755 N N . THR A 1 219 ? 8.668 7.153 -17.595 1.00 95.44 219 THR A N 1
ATOM 1756 C CA . THR A 1 219 ? 9.305 7.570 -18.856 1.00 95.44 219 THR A CA 1
ATOM 1757 C C . THR A 1 219 ? 10.747 7.076 -18.927 1.00 95.44 219 THR A C 1
ATOM 1759 O O . THR A 1 219 ? 11.175 6.550 -19.950 1.00 95.44 219 THR A O 1
ATOM 1762 N N . ARG A 1 220 ? 11.490 7.193 -17.822 1.00 94.25 220 ARG A N 1
ATOM 1763 C CA . ARG A 1 220 ? 12.884 6.759 -17.746 1.00 94.25 220 ARG A CA 1
ATOM 1764 C C . ARG A 1 220 ? 13.033 5.246 -17.916 1.00 94.25 220 ARG A C 1
ATOM 1766 O O . ARG A 1 220 ? 13.917 4.796 -18.639 1.00 94.25 220 ARG A O 1
ATOM 1773 N N . VAL A 1 221 ? 12.156 4.467 -17.288 1.00 93.44 221 VAL A N 1
ATOM 1774 C CA . VAL A 1 221 ? 12.096 3.009 -17.459 1.00 93.44 221 VAL A CA 1
ATOM 1775 C C . VAL A 1 221 ? 11.804 2.641 -18.917 1.00 93.44 221 VAL A C 1
ATOM 1777 O O . VAL A 1 221 ? 12.481 1.778 -19.471 1.00 93.44 221 VAL A O 1
ATOM 1780 N N . ASP A 1 222 ? 10.855 3.320 -19.564 1.00 91.38 222 ASP A N 1
ATOM 1781 C CA . ASP A 1 222 ? 10.530 3.083 -20.976 1.00 91.38 222 ASP A CA 1
ATOM 1782 C C . ASP A 1 222 ? 11.719 3.405 -21.908 1.00 91.38 222 ASP A C 1
ATOM 1784 O O . ASP A 1 222 ? 11.985 2.674 -22.870 1.00 91.38 222 ASP A O 1
ATOM 1788 N N . GLU A 1 223 ? 12.468 4.475 -21.623 1.00 91.44 223 GLU A N 1
ATOM 1789 C CA . GLU A 1 223 ? 13.702 4.820 -22.341 1.00 91.44 223 GLU A CA 1
ATOM 1790 C C . GLU A 1 223 ? 14.771 3.732 -22.197 1.00 91.44 223 GLU A C 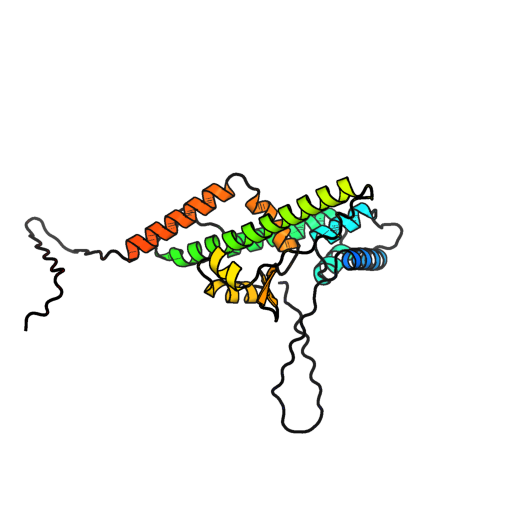1
ATOM 1792 O O . GLU A 1 223 ? 15.360 3.321 -23.201 1.00 91.44 223 GLU A O 1
ATOM 1797 N N . LEU A 1 224 ? 15.008 3.250 -20.973 1.00 88.38 224 LEU A N 1
ATOM 1798 C CA . LEU A 1 224 ? 15.965 2.178 -20.688 1.00 88.38 224 LEU A CA 1
ATOM 1799 C C . LEU A 1 224 ? 15.587 0.880 -21.410 1.00 88.38 224 LEU A C 1
ATOM 1801 O O . LEU A 1 224 ? 16.431 0.293 -22.090 1.00 88.38 224 LEU A O 1
ATOM 1805 N N . GLU A 1 225 ? 14.310 0.486 -21.382 1.00 86.12 225 GLU A N 1
ATOM 1806 C CA . GLU A 1 225 ? 13.830 -0.671 -22.145 1.00 86.12 225 GLU A CA 1
ATOM 1807 C C . GLU A 1 225 ? 14.069 -0.509 -23.653 1.00 86.12 225 GLU A C 1
ATOM 1809 O O . GLU A 1 225 ? 14.405 -1.470 -24.354 1.00 86.12 225 GLU A O 1
ATOM 1814 N N . SER A 1 226 ? 13.882 0.704 -24.181 1.00 85.50 226 SER A N 1
ATOM 1815 C CA . SER A 1 226 ? 14.137 1.003 -25.591 1.00 85.50 226 SER A CA 1
ATOM 1816 C C . SER A 1 226 ? 15.630 0.932 -25.930 1.00 85.50 226 SER A C 1
ATOM 1818 O O . SER A 1 226 ? 15.999 0.413 -26.990 1.00 85.50 226 SER A O 1
ATOM 1820 N N . LEU A 1 227 ? 16.501 1.416 -25.041 1.00 82.81 227 LEU A N 1
ATOM 1821 C CA . LEU A 1 227 ? 17.954 1.310 -25.188 1.00 82.81 227 LEU A CA 1
ATOM 1822 C C . LEU A 1 227 ? 18.410 -0.151 -25.145 1.00 82.81 227 LEU A C 1
ATOM 1824 O O . LEU A 1 227 ? 19.152 -0.565 -26.030 1.00 82.81 227 LEU A O 1
ATOM 1828 N N . GLY A 1 228 ? 17.881 -0.970 -24.233 1.00 70.81 228 GLY A N 1
ATOM 1829 C CA . GLY A 1 228 ? 18.190 -2.404 -24.155 1.00 70.81 228 GLY A CA 1
ATOM 1830 C C . GLY A 1 228 ? 17.745 -3.216 -25.382 1.00 70.81 228 GLY A C 1
ATOM 1831 O O . GLY A 1 228 ? 18.316 -4.263 -25.692 1.00 70.81 228 GLY A O 1
ATOM 1832 N N . ARG A 1 229 ? 16.753 -2.729 -26.143 1.00 75.25 229 ARG A N 1
ATOM 1833 C CA . ARG A 1 229 ? 16.369 -3.297 -27.456 1.00 75.25 229 ARG A CA 1
ATOM 1834 C C . ARG A 1 229 ? 17.321 -2.883 -28.582 1.00 75.25 229 ARG A C 1
ATOM 1836 O O . ARG A 1 229 ? 17.282 -3.469 -29.669 1.00 75.25 229 ARG A O 1
ATOM 1843 N N . THR A 1 230 ? 18.170 -1.892 -28.338 1.00 67.69 230 THR A N 1
ATOM 1844 C CA . THR A 1 230 ? 19.190 -1.413 -29.267 1.00 6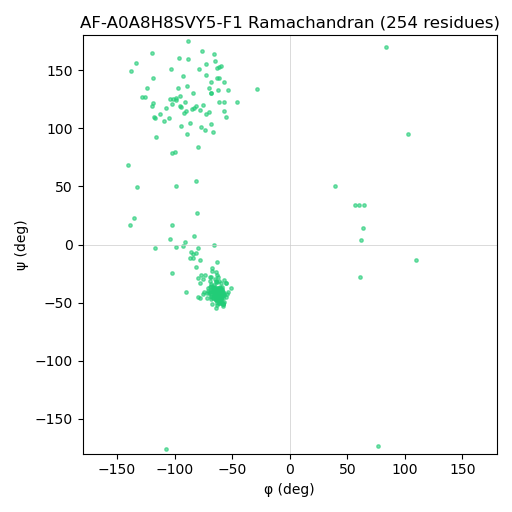7.69 230 THR A CA 1
ATOM 1845 C C . THR A 1 230 ? 20.479 -2.209 -29.050 1.00 67.69 230 THR A C 1
ATOM 1847 O O . THR A 1 230 ? 20.880 -2.496 -27.930 1.00 67.69 230 THR A O 1
ATOM 1850 N N . ARG A 1 231 ? 21.137 -2.628 -30.136 1.00 64.12 231 ARG A N 1
ATOM 1851 C CA . ARG A 1 231 ? 22.425 -3.334 -30.062 1.00 64.12 231 ARG A CA 1
ATOM 1852 C C . ARG A 1 231 ? 23.562 -2.336 -30.217 1.00 64.12 231 ARG A C 1
ATOM 1854 O O . ARG A 1 231 ? 23.682 -1.726 -31.278 1.00 64.12 231 ARG A O 1
ATOM 1861 N N . GLU A 1 232 ? 24.408 -2.220 -29.202 1.00 69.56 232 GLU A N 1
ATOM 1862 C CA . GLU A 1 232 ? 25.609 -1.385 -29.248 1.00 69.56 232 GLU A CA 1
ATOM 1863 C C . GLU A 1 232 ? 26.846 -2.185 -29.691 1.00 69.56 232 GLU A C 1
ATOM 1865 O O . GLU A 1 232 ? 26.994 -3.369 -29.384 1.00 69.56 232 GLU A O 1
ATOM 1870 N N . LEU A 1 233 ? 27.743 -1.534 -30.440 1.00 74.75 233 LEU A N 1
ATOM 1871 C CA . LEU A 1 233 ? 29.043 -2.078 -30.845 1.00 74.75 233 LEU A CA 1
ATOM 1872 C C . LEU A 1 233 ? 30.152 -1.213 -30.242 1.00 74.75 233 LEU A C 1
ATOM 1874 O O . LEU A 1 233 ? 30.369 -0.085 -30.683 1.00 74.75 233 LEU A O 1
ATOM 1878 N N . THR A 1 234 ? 30.875 -1.745 -29.257 1.00 80.25 234 THR A N 1
ATOM 1879 C CA . THR A 1 234 ? 32.023 -1.065 -28.643 1.00 80.25 234 THR A CA 1
ATOM 1880 C C . THR A 1 234 ? 33.331 -1.585 -29.233 1.00 80.25 234 THR A C 1
ATOM 1882 O O . THR A 1 234 ? 33.617 -2.780 -29.173 1.00 80.25 234 THR A O 1
ATOM 1885 N N . PHE A 1 235 ? 34.161 -0.684 -29.758 1.00 82.50 235 PHE A N 1
ATOM 1886 C CA . PHE A 1 235 ? 35.508 -1.002 -30.237 1.00 82.50 235 PHE A CA 1
ATOM 1887 C C . PHE A 1 235 ? 36.539 -0.560 -29.192 1.00 82.50 235 PHE A C 1
ATOM 1889 O O . PHE A 1 235 ? 36.542 0.600 -28.783 1.00 82.50 235 PHE A O 1
ATOM 1896 N N . LYS A 1 236 ? 37.410 -1.473 -28.755 1.00 84.56 236 LYS A 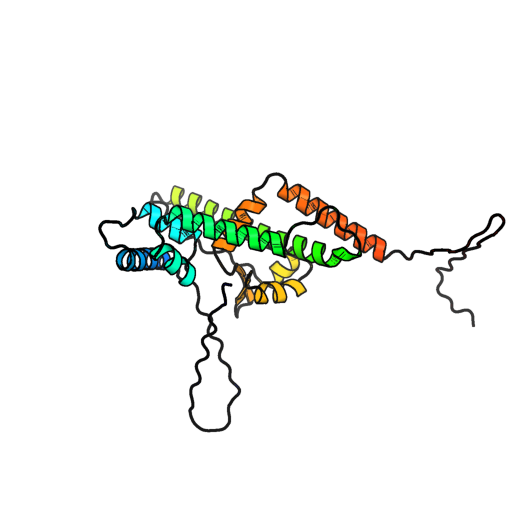N 1
ATOM 1897 C CA . LYS A 1 236 ? 38.551 -1.172 -27.873 1.00 84.56 236 LYS A CA 1
ATOM 1898 C C . LYS A 1 236 ? 39.848 -1.151 -28.691 1.00 84.56 236 LYS A C 1
ATOM 1900 O O . LYS A 1 236 ? 39.933 -1.836 -29.706 1.00 84.56 236 LYS A O 1
ATOM 1905 N N . ASP A 1 237 ? 40.828 -0.363 -28.246 1.00 79.44 237 ASP A N 1
ATOM 1906 C CA . ASP A 1 237 ? 42.188 -0.274 -28.812 1.00 79.44 237 ASP A CA 1
ATOM 1907 C C . ASP A 1 237 ? 42.313 0.257 -30.254 1.00 79.44 237 ASP A C 1
ATOM 1909 O O . ASP A 1 237 ? 43.217 -0.132 -30.993 1.00 79.44 237 ASP A O 1
ATOM 1913 N N . VAL A 1 238 ? 41.448 1.195 -30.652 1.00 85.12 238 VAL A N 1
ATOM 1914 C CA . VAL A 1 238 ? 41.543 1.872 -31.959 1.00 85.12 238 VAL A CA 1
ATOM 1915 C C . VAL A 1 238 ? 42.672 2.908 -31.938 1.00 85.12 238 VAL A C 1
ATOM 1917 O O . VAL A 1 238 ? 42.648 3.852 -31.146 1.00 85.12 238 VAL A O 1
ATOM 1920 N N . LYS A 1 239 ? 43.667 2.748 -32.812 1.00 89.56 239 LYS A N 1
ATOM 1921 C CA . LYS A 1 239 ? 44.842 3.625 -32.921 1.00 89.56 239 LYS A CA 1
ATOM 1922 C C . LYS A 1 239 ? 44.669 4.688 -34.013 1.00 89.56 239 LYS A C 1
ATOM 1924 O O . LYS A 1 239 ? 43.870 4.516 -34.937 1.00 89.56 239 LYS A O 1
ATOM 1929 N N . PRO A 1 240 ? 45.449 5.787 -33.970 1.00 79.25 240 PRO A N 1
ATOM 1930 C CA . PRO A 1 240 ? 45.479 6.763 -35.055 1.00 79.25 240 PRO A CA 1
ATOM 1931 C C . PRO A 1 240 ? 45.866 6.095 -36.384 1.00 79.25 240 PRO A C 1
ATOM 1933 O O . PRO A 1 240 ? 46.981 5.602 -36.532 1.00 79.25 240 PRO A O 1
ATOM 1936 N N . GLY A 1 241 ? 44.940 6.084 -37.347 1.00 84.50 241 GLY A N 1
ATOM 1937 C CA . GLY A 1 241 ? 45.114 5.456 -38.664 1.00 84.50 241 GLY A CA 1
ATOM 1938 C C . GLY A 1 241 ? 44.277 4.192 -38.888 1.00 84.50 241 GLY A C 1
ATOM 1939 O O . GLY A 1 241 ? 44.115 3.784 -40.041 1.00 84.50 241 GLY A O 1
ATOM 1940 N N . ASP A 1 242 ? 43.691 3.622 -37.834 1.00 87.31 242 ASP A N 1
ATOM 1941 C CA . ASP A 1 242 ? 42.822 2.455 -37.955 1.00 87.31 242 ASP A CA 1
ATOM 1942 C C . ASP A 1 242 ? 41.515 2.813 -38.670 1.00 87.31 242 ASP A C 1
ATOM 1944 O O . ASP A 1 242 ? 40.916 3.872 -38.463 1.00 87.31 242 ASP A O 1
ATOM 1948 N N . ARG A 1 243 ? 41.060 1.909 -39.541 1.00 84.75 243 ARG A N 1
ATOM 1949 C CA . ARG A 1 243 ? 39.803 2.050 -40.279 1.00 84.75 243 ARG A CA 1
ATOM 1950 C C . ARG A 1 243 ? 38.885 0.897 -39.936 1.00 84.75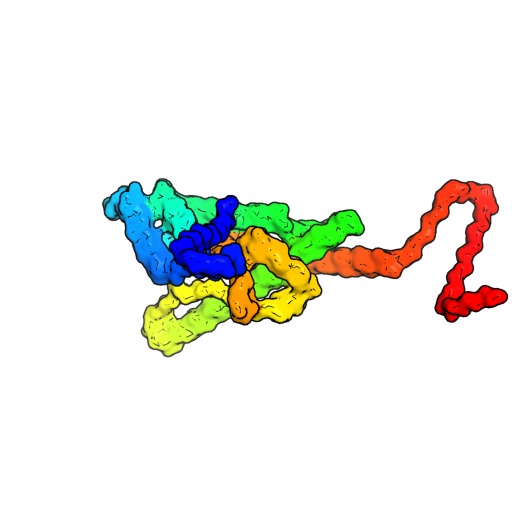 243 ARG A C 1
ATOM 1952 O O . ARG A 1 243 ? 39.194 -0.256 -40.219 1.00 84.75 243 ARG A O 1
ATOM 1959 N N . ILE A 1 244 ? 37.728 1.231 -39.384 1.00 84.06 244 ILE A N 1
ATOM 1960 C CA . ILE A 1 244 ? 36.684 0.268 -39.054 1.00 84.06 244 ILE A CA 1
ATOM 1961 C C . ILE A 1 244 ? 35.586 0.393 -40.107 1.00 84.06 244 ILE A C 1
ATOM 1963 O O . ILE A 1 244 ? 35.056 1.479 -40.337 1.00 84.06 244 ILE A O 1
ATOM 1967 N N . LYS A 1 245 ? 35.244 -0.721 -40.759 1.00 86.31 245 LYS A N 1
ATOM 1968 C CA . LYS A 1 245 ? 34.106 -0.805 -41.679 1.00 86.31 245 LYS A CA 1
ATOM 1969 C C . LYS A 1 245 ? 33.052 -1.716 -41.069 1.00 86.31 245 LYS A C 1
ATOM 1971 O O . LYS A 1 245 ? 33.264 -2.920 -40.968 1.00 86.31 245 LYS A O 1
ATOM 1976 N N . VAL A 1 246 ? 31.915 -1.138 -40.698 1.00 84.12 246 VAL A N 1
ATOM 1977 C CA . VAL A 1 246 ? 30.745 -1.882 -40.224 1.00 84.12 246 VAL A CA 1
ATOM 1978 C C . VAL A 1 246 ? 29.774 -2.034 -41.389 1.00 84.12 246 VAL A C 1
ATOM 1980 O O . VAL A 1 246 ? 29.410 -1.048 -42.028 1.00 84.12 246 VAL A O 1
ATOM 1983 N N . VAL A 1 247 ? 29.371 -3.267 -41.688 1.00 83.69 247 VAL A N 1
ATOM 1984 C CA . VAL A 1 247 ? 28.330 -3.568 -42.678 1.00 83.69 247 VAL A CA 1
ATOM 1985 C C . VAL A 1 247 ? 27.199 -4.270 -41.946 1.00 83.69 247 VAL A C 1
ATOM 1987 O O . VAL A 1 247 ? 27.418 -5.295 -41.309 1.00 83.69 247 VAL A O 1
ATOM 1990 N N . ILE A 1 248 ? 26.000 -3.694 -42.018 1.00 77.12 248 ILE A N 1
ATOM 1991 C CA . ILE A 1 248 ? 24.795 -4.256 -41.409 1.00 77.12 248 ILE A CA 1
ATOM 1992 C C . ILE A 1 248 ? 23.911 -4.757 -42.542 1.00 77.12 248 ILE A C 1
ATOM 1994 O O . ILE A 1 248 ? 23.299 -3.958 -43.250 1.00 77.12 248 ILE A O 1
ATOM 1998 N N . ASP A 1 249 ? 23.838 -6.073 -42.702 1.00 76.50 249 ASP A N 1
ATOM 1999 C CA . ASP A 1 249 ? 22.864 -6.694 -43.590 1.00 76.50 249 ASP A CA 1
ATOM 2000 C C . ASP A 1 249 ? 21.575 -6.997 -42.815 1.00 76.50 249 ASP A C 1
ATOM 2002 O O . ASP A 1 249 ? 21.556 -7.798 -41.882 1.00 76.50 249 ASP A O 1
ATOM 2006 N N . LYS A 1 250 ? 20.484 -6.322 -43.190 1.00 71.00 250 LYS A N 1
ATOM 2007 C CA . LYS A 1 250 ? 19.152 -6.515 -42.595 1.00 71.00 250 LYS A CA 1
ATOM 2008 C C . LYS A 1 250 ? 18.302 -7.545 -43.346 1.00 71.00 250 LYS A C 1
ATOM 2010 O O . LYS A 1 250 ? 17.163 -7.778 -42.954 1.00 71.00 250 LYS A O 1
ATOM 2015 N N . THR A 1 251 ? 18.808 -8.134 -44.430 1.00 72.50 251 THR A N 1
ATOM 2016 C CA . THR A 1 251 ? 18.019 -9.015 -45.304 1.00 72.50 251 THR A CA 1
ATOM 2017 C C . THR A 1 251 ? 17.938 -10.463 -44.816 1.00 72.50 251 THR A C 1
ATOM 2019 O O . THR A 1 251 ? 17.096 -11.214 -45.306 1.00 72.50 251 THR A O 1
ATOM 2022 N N . GLY A 1 252 ? 18.751 -10.853 -43.825 1.00 57.84 252 GLY A N 1
ATOM 2023 C CA . GLY A 1 252 ? 18.650 -12.146 -43.136 1.00 57.84 252 GLY A CA 1
ATOM 2024 C C . GLY A 1 252 ? 18.908 -13.370 -44.020 1.00 57.84 252 GLY A C 1
ATOM 2025 O O . GLY A 1 252 ? 18.571 -14.487 -43.627 1.00 57.84 252 GLY A O 1
ATOM 2026 N N . ARG A 1 253 ? 19.479 -13.192 -45.216 1.00 57.53 253 ARG A N 1
ATOM 2027 C CA . ARG A 1 253 ? 19.858 -14.314 -46.073 1.00 57.53 253 ARG A CA 1
ATOM 2028 C C . ARG A 1 253 ? 21.154 -14.911 -45.545 1.00 57.53 253 ARG A C 1
ATOM 2030 O O . ARG A 1 253 ? 22.189 -14.260 -45.520 1.00 57.53 253 ARG A O 1
ATOM 2037 N N . ILE A 1 254 ? 21.072 -16.160 -45.097 1.00 57.62 254 ILE A N 1
ATOM 2038 C CA . ILE A 1 254 ? 22.255 -16.984 -44.873 1.00 57.62 254 ILE A CA 1
ATOM 2039 C C . ILE A 1 254 ? 22.740 -17.367 -46.268 1.00 57.62 254 ILE A C 1
ATOM 2041 O O . ILE A 1 254 ? 22.155 -18.248 -46.904 1.00 57.62 254 ILE A O 1
ATOM 2045 N N . ASP A 1 255 ? 23.741 -16.652 -46.771 1.00 60.47 255 ASP A N 1
ATOM 2046 C CA . ASP A 1 255 ? 24.434 -17.071 -47.983 1.00 60.47 255 ASP A CA 1
ATOM 2047 C C . ASP A 1 255 ? 25.086 -18.435 -47.704 1.00 60.47 255 ASP A C 1
ATOM 2049 O O . ASP A 1 255 ? 25.798 -18.612 -46.712 1.00 60.47 255 ASP A O 1
ATOM 2053 N N . LYS A 1 256 ? 24.713 -19.422 -48.526 1.00 43.34 256 LYS A N 1
ATOM 2054 C CA . LYS A 1 256 ? 25.172 -20.814 -48.460 1.00 43.34 256 LYS A CA 1
ATOM 2055 C C . LYS A 1 256 ? 26.621 -20.962 -48.900 1.00 43.34 256 LYS A C 1
ATOM 2057 O O . LYS A 1 256 ? 27.000 -20.272 -49.871 1.00 43.34 256 LYS A O 1
#

Radius of gyration: 25.8 Å; Cα contacts (8 Å, |Δi|>4): 253; chains: 1; bounding box: 77×60×83 Å

Foldseek 3Di:
DDDQPFDFDDDDDDDPDPDPGDTDGDDFDFLVRLLVLLQVLLCVQPNDVLDDDSVLSLVLCLQFDRDPVLSNQLSNDPDNVVSSVVLLVVLLVVLCVQQPADLPDDLVCLVSLLLNLLVLLLLVVQLVVQVVQLVVLVVVCVVVVDDRPSSGDDRDKDALVVSCVSSVPSVCVVVCCVVQQWPQDPRRIIGGNTSSNSVSSNVQSPPPCNVVSSVSSVVVSVVNVVVVVDDDDDDPDDDVPDDDDDDDDPPPDPDD

Mean predicted aligned error: 10.14 Å

Secondary structure (DSSP, 8-state):
-------------SSS-TT----PPPPPPPHHHHHHHHHHHHHHHH-STTPPPHHHHHHHHHHH-S-HHHHHHHHT-S-HHHHHHHHHHHHHHHHHHHH---TT--STTHHHHHHHHHHHHHHHHHHHHHHHHHHHHHHHHHHH-S---TT-PPPPEEEHHHHHHHHS-TTHHHHHHHTTSEEE-TTSEEEES-HHHHHHHHHHHTSTTHHHHHHHHHHHHHHHHHHHTSPP-PPP---TT---------S-----